Protein AF-A0A7S0D9X2-F1 (afdb_monomer_lite)

Secondary structure (DSSP, 8-state):
-HHHHHHHHHHTTTTHHHHHHHTPPTT-SSPPP--EEEEES-HHHHHHHHHHHHHHHHHHHHHHHHHHHSTTTTS----------------------SEEEEES-HHHHTTSTTTHHHHTTTEEEEEEES-----SGGGGGG-S--HHHHHHHHHHEEEEEEEEEE-SSHHHHHHHHHHHHH-BTTB------HHHHHHHSSPPHHHHHHHHHHHHHHHHHT-

pLDDT: mean 77.17, std 17.89, range [29.78, 93.19]

InterPro domains:
  IPR003358 tRNA (guanine-N-7) methyltransferase, Trmb type [PF02390] (34-181)
  IPR003358 tRNA (guanine-N-7) methyltransferase, Trmb type [PS51625] (1-223)
  IPR003358 tRNA (guanine-N-7) methyltransferase, Trmb type [PTHR23417] (1-206)
  IPR029063 S-adenosyl-L-methionine-dependent methyltransferase superfamily [G3DSA:3.40.50.150] (1-222)
  IPR029063 S-adenosyl-L-methionine-dependent methyltransferase superfamily [SSF53335] (35-176)

Sequence (223 aa):
GCAKGRFLMRAATTDAQRFEASLSTCGETRPKRHNLLGLEIYAPIVEEALRWTATNARRVQQQRRDDASDIDRDRDDDRIKGNAVSETTRRSGSFYKNLHFVACNANVTLTNEWLGPVLANKLSYVTILFPDPWSRARHASRRVVTPEFVKTLAEVCKEGTRVYCCSDVKPLAIEMQLTFLSGAEGCKYFVLDEASYAKHGEATERELEESCARAETRAKELL

Organism: Micromonas pusilla (NCBI:txid38833)

Radius of gyration: 21.2 Å; chains: 1; bounding box: 55×38×63 Å

Foldseek 3Di:
DLVQLVVLVCCLAVCVQVNQVVLDDPPDPDRDHAQAEAEAQDVVSQVVSVVVCVVCLVRSVVRVVVVVVVVPPPDDDDDDDDDDDPDPPPPVPPSDRSYHYDNDLLLPPCCDPPNVVVQAQPAQEAEAEAWDQQPDPVCNVVTSQALSNLVSCLRRYHPNRDYHYYHPDVVSLVVSVCSQQCHPPNDNSDDDPVVCCVVPNDDDPVNVVVVVVVVVVVVVVVD

Structure (mmCIF, N/CA/C/O backbone):
data_AF-A0A7S0D9X2-F1
#
_entry.id   AF-A0A7S0D9X2-F1
#
loop_
_atom_site.group_PDB
_atom_site.id
_atom_site.type_symbol
_atom_site.label_atom_id
_atom_site.label_alt_id
_atom_site.label_comp_id
_atom_site.label_asym_id
_atom_site.label_entity_id
_atom_site.label_seq_id
_atom_site.pdbx_PDB_ins_code
_atom_site.Cartn_x
_atom_site.Cartn_y
_atom_site.Cartn_z
_atom_site.occupancy
_atom_site.B_iso_or_equiv
_atom_site.auth_seq_id
_atom_site.auth_comp_id
_atom_site.auth_asym_id
_atom_site.auth_atom_id
_atom_site.pdbx_PDB_model_num
ATOM 1 N N . GLY A 1 1 ? 4.431 -9.930 -0.372 1.00 35.31 1 GLY A N 1
ATOM 2 C CA . GLY A 1 1 ? 5.340 -10.735 0.469 1.00 35.31 1 GLY A CA 1
ATOM 3 C C . GLY A 1 1 ? 4.943 -10.700 1.942 1.00 35.31 1 GLY A C 1
ATOM 4 O O . GLY A 1 1 ? 4.319 -9.737 2.379 1.00 35.31 1 GLY A O 1
ATOM 5 N N . CYS A 1 2 ? 5.341 -11.721 2.719 1.00 40.81 2 CYS A N 1
ATOM 6 C CA . CYS A 1 2 ? 4.966 -11.945 4.133 1.00 40.81 2 CYS A CA 1
ATOM 7 C C . CYS A 1 2 ? 5.137 -10.744 5.083 1.00 40.81 2 CYS A C 1
ATOM 9 O O . CYS A 1 2 ? 4.413 -10.644 6.076 1.00 40.81 2 CYS A O 1
ATOM 11 N N . ALA A 1 3 ? 6.060 -9.820 4.795 1.00 51.81 3 ALA A N 1
ATOM 12 C CA . ALA A 1 3 ? 6.245 -8.595 5.576 1.00 51.81 3 ALA A CA 1
ATOM 13 C C . ALA A 1 3 ? 4.967 -7.730 5.637 1.00 51.81 3 ALA A C 1
ATOM 15 O O . ALA A 1 3 ? 4.651 -7.180 6.692 1.00 51.81 3 ALA A O 1
ATOM 16 N N . LYS A 1 4 ? 4.175 -7.700 4.551 1.00 66.00 4 LYS A N 1
ATOM 17 C CA . LYS A 1 4 ? 2.880 -6.997 4.478 1.00 66.00 4 LYS A CA 1
ATOM 18 C C . LYS A 1 4 ? 1.849 -7.598 5.436 1.00 66.00 4 LYS A C 1
ATOM 20 O O . LYS A 1 4 ? 1.143 -6.872 6.130 1.00 66.00 4 LYS A O 1
ATOM 25 N N . GLY A 1 5 ? 1.805 -8.930 5.511 1.00 76.25 5 GLY A N 1
ATOM 26 C CA . GLY A 1 5 ? 0.910 -9.658 6.409 1.00 76.25 5 GLY A CA 1
ATOM 27 C C . GLY A 1 5 ? 1.214 -9.359 7.873 1.00 76.25 5 GLY A C 1
ATOM 28 O O . GLY A 1 5 ? 0.324 -8.958 8.617 1.00 76.25 5 GLY A O 1
ATOM 29 N N . ARG A 1 6 ? 2.490 -9.456 8.272 1.00 82.06 6 ARG A N 1
ATOM 30 C CA . ARG A 1 6 ? 2.921 -9.152 9.648 1.00 82.06 6 ARG A CA 1
ATOM 31 C C . ARG A 1 6 ? 2.644 -7.706 10.052 1.00 82.06 6 ARG A C 1
ATOM 33 O O . ARG A 1 6 ? 2.250 -7.475 11.192 1.00 82.06 6 ARG A O 1
ATOM 40 N N . PHE A 1 7 ? 2.822 -6.753 9.136 1.00 85.75 7 PHE A N 1
ATOM 41 C CA . PHE A 1 7 ? 2.464 -5.355 9.376 1.00 85.75 7 PHE A CA 1
ATOM 42 C C . PHE A 1 7 ? 0.980 -5.213 9.742 1.00 85.75 7 PHE A C 1
ATOM 44 O O . PHE A 1 7 ? 0.666 -4.688 10.807 1.00 85.75 7 PHE A O 1
ATOM 51 N N . LEU A 1 8 ? 0.073 -5.758 8.923 1.00 86.69 8 LEU A N 1
ATOM 52 C CA . LEU A 1 8 ? -1.367 -5.684 9.188 1.00 86.69 8 LEU A CA 1
ATOM 53 C C . LEU A 1 8 ? -1.779 -6.453 10.450 1.00 86.69 8 LEU A C 1
ATOM 55 O O . LEU A 1 8 ? -2.654 -6.005 11.185 1.00 86.69 8 LEU A O 1
ATOM 59 N N . MET A 1 9 ? -1.128 -7.579 10.746 1.00 86.44 9 MET A N 1
ATOM 60 C CA . MET A 1 9 ? -1.347 -8.326 11.990 1.00 86.44 9 MET A CA 1
ATOM 61 C C . MET A 1 9 ? -0.984 -7.497 13.226 1.00 86.44 9 MET A C 1
ATOM 63 O O . MET A 1 9 ? -1.750 -7.471 14.189 1.00 86.44 9 MET A O 1
ATOM 67 N N . ARG A 1 10 ? 0.155 -6.793 13.197 1.00 86.06 10 ARG A N 1
ATOM 68 C CA . ARG A 1 10 ? 0.585 -5.886 14.272 1.00 86.06 10 ARG A CA 1
ATOM 69 C C . ARG A 1 10 ? -0.329 -4.668 14.393 1.00 86.06 10 ARG A C 1
ATOM 71 O O . ARG A 1 10 ? -0.764 -4.357 15.497 1.00 86.06 10 ARG A O 1
ATOM 78 N N . ALA A 1 11 ? -0.700 -4.054 13.269 1.00 85.56 11 ALA A N 1
ATOM 79 C CA . ALA A 1 11 ? -1.667 -2.956 13.223 1.00 85.56 11 ALA A CA 1
ATOM 80 C C . ALA A 1 11 ? -3.066 -3.373 13.717 1.00 85.56 11 ALA A C 1
ATOM 82 O O . ALA A 1 11 ? -3.817 -2.545 14.211 1.00 85.56 11 ALA A O 1
ATOM 83 N N . ALA A 1 12 ? -3.426 -4.656 13.628 1.00 84.31 12 ALA A N 1
ATOM 84 C CA . ALA A 1 12 ? -4.666 -5.181 14.200 1.00 84.31 12 ALA A CA 1
ATOM 85 C C . ALA A 1 12 ? -4.559 -5.553 15.690 1.00 84.31 12 ALA A C 1
ATOM 87 O O . ALA A 1 12 ? -5.580 -5.870 16.300 1.00 84.31 12 ALA A O 1
ATOM 88 N N . THR A 1 13 ? -3.347 -5.595 16.254 1.00 82.56 13 THR A N 1
ATOM 89 C CA . THR A 1 13 ? -3.081 -6.089 17.613 1.00 82.56 13 THR A CA 1
ATOM 90 C C . THR A 1 13 ? -2.164 -5.142 18.385 1.00 82.56 13 THR A C 1
ATOM 92 O O . THR A 1 13 ? -2.628 -4.138 18.912 1.00 82.56 13 THR A O 1
ATOM 95 N N . THR A 1 14 ? -0.866 -5.448 18.447 1.00 82.94 14 THR A N 1
ATOM 96 C CA . THR A 1 14 ? 0.120 -4.805 19.323 1.00 82.94 14 THR A CA 1
ATOM 97 C C . THR A 1 14 ? 0.298 -3.316 19.073 1.00 82.94 14 THR A C 1
ATOM 99 O O . THR A 1 14 ? 0.614 -2.582 20.000 1.00 82.94 14 THR A O 1
ATOM 102 N N . ASP A 1 15 ? 0.117 -2.871 17.831 1.00 84.56 15 ASP A N 1
ATOM 103 C CA . ASP A 1 15 ? 0.362 -1.491 17.409 1.00 84.56 15 ASP A CA 1
ATOM 104 C C . ASP A 1 15 ? -0.924 -0.784 16.958 1.00 84.56 15 ASP A C 1
ATOM 106 O O . ASP A 1 15 ? -0.852 0.263 16.318 1.00 84.56 15 ASP A O 1
ATOM 110 N N . ALA A 1 16 ? -2.098 -1.335 17.290 1.00 81.94 16 ALA A N 1
ATOM 111 C CA . ALA A 1 16 ? -3.385 -0.822 16.823 1.00 81.94 16 ALA A CA 1
ATOM 112 C C . ALA A 1 16 ? -3.608 0.649 17.184 1.00 81.94 16 ALA A C 1
ATOM 114 O O . ALA A 1 16 ? -3.872 1.455 16.297 1.00 81.94 16 ALA A O 1
ATOM 115 N N . GLN A 1 17 ? -3.401 1.023 18.449 1.00 80.31 17 GLN A N 1
ATOM 116 C CA . GLN A 1 17 ? -3.559 2.410 18.895 1.00 80.31 17 GLN A CA 1
ATOM 117 C C . GLN A 1 17 ? -2.626 3.373 18.148 1.00 80.31 17 GLN A C 1
ATOM 119 O O . GLN A 1 17 ? -3.048 4.437 17.703 1.00 80.31 17 GLN A O 1
ATOM 124 N N . ARG A 1 18 ? -1.352 2.991 17.972 1.00 83.19 18 ARG A N 1
ATOM 125 C CA . ARG A 1 18 ? -0.357 3.812 17.261 1.00 83.19 18 ARG A CA 1
ATOM 126 C C . ARG A 1 18 ? -0.736 4.000 15.797 1.00 83.19 18 ARG A C 1
ATOM 128 O O . ARG A 1 18 ? -0.569 5.090 15.260 1.00 83.19 18 ARG A O 1
ATOM 135 N N . PHE A 1 19 ? -1.237 2.940 15.169 1.00 83.88 19 PHE A N 1
ATOM 136 C CA . PHE A 1 19 ? -1.686 2.972 13.786 1.00 83.88 19 PHE A CA 1
ATOM 137 C C . PHE A 1 19 ? -2.951 3.824 13.623 1.00 83.88 19 PHE A C 1
ATOM 139 O O . PHE A 1 19 ? -2.992 4.700 12.772 1.00 83.88 19 PHE A O 1
ATOM 146 N N . GLU A 1 20 ? -3.969 3.646 14.463 1.00 83.31 20 GLU A N 1
ATOM 147 C CA . GLU A 1 20 ? -5.192 4.459 14.394 1.00 83.31 20 GLU A CA 1
ATOM 148 C C . GLU A 1 20 ? -4.905 5.947 14.674 1.00 83.31 20 GLU A C 1
ATOM 150 O O . GLU A 1 20 ? -5.444 6.822 13.993 1.00 83.31 20 GLU A O 1
ATOM 155 N N . ALA A 1 21 ? -3.988 6.247 15.600 1.00 81.81 21 ALA A N 1
ATOM 156 C CA . ALA A 1 21 ? -3.539 7.610 15.868 1.00 81.81 21 ALA A CA 1
ATOM 157 C C . ALA A 1 21 ? -2.810 8.243 14.669 1.00 81.81 21 ALA A C 1
ATOM 159 O O . ALA A 1 21 ? -3.039 9.414 14.376 1.00 81.81 21 ALA A O 1
ATOM 160 N N . SER A 1 22 ? -1.973 7.493 13.940 1.00 79.19 22 SER A N 1
ATOM 161 C CA . SER A 1 22 ? -1.272 8.032 12.763 1.00 79.19 22 SER A CA 1
ATOM 162 C C . SER A 1 22 ? -2.196 8.295 11.571 1.00 79.19 22 SER A C 1
ATOM 164 O O . SER A 1 22 ? -1.879 9.129 10.724 1.00 79.19 22 SER A O 1
ATOM 166 N N . LEU A 1 23 ? -3.342 7.612 11.514 1.00 77.81 23 LEU A N 1
ATOM 167 C CA . LEU A 1 23 ? -4.383 7.815 10.506 1.00 77.81 23 LEU A CA 1
ATOM 168 C C . LEU A 1 23 ? -5.410 8.889 10.897 1.00 77.81 23 LEU A C 1
ATOM 170 O O . LEU A 1 23 ? -6.311 9.195 10.114 1.00 77.81 23 LEU A O 1
ATOM 174 N N . SER A 1 24 ? -5.321 9.455 12.095 1.00 70.81 24 SER A N 1
ATOM 175 C CA . SER A 1 24 ? -6.251 10.495 12.534 1.00 70.81 24 SER A CA 1
ATOM 176 C C . SER A 1 24 ? -5.836 11.847 11.952 1.00 70.81 24 SER A C 1
ATOM 178 O O . SER A 1 24 ? -4.657 12.205 11.956 1.00 70.81 24 SER A O 1
ATOM 180 N N . THR A 1 25 ? -6.788 12.610 11.415 1.00 63.47 25 THR A N 1
ATOM 181 C CA . THR A 1 25 ? -6.516 13.968 10.919 1.00 63.47 25 THR A CA 1
ATOM 182 C C . THR A 1 25 ? -6.497 14.976 12.065 1.00 63.47 25 THR A C 1
ATOM 184 O O . THR A 1 25 ? -7.252 14.836 13.029 1.00 63.47 25 THR A O 1
ATOM 187 N N . CYS A 1 26 ? -5.684 16.031 11.946 1.00 49.56 26 CYS A N 1
ATOM 188 C CA . CYS A 1 26 ? -5.702 17.155 12.885 1.00 49.56 26 CYS A CA 1
ATOM 189 C C . CYS A 1 26 ? -7.129 17.709 13.024 1.00 49.56 26 CYS A C 1
ATOM 191 O O . CYS A 1 26 ? -7.719 18.144 12.038 1.00 49.56 26 CYS A O 1
ATOM 193 N N . GLY A 1 27 ? -7.674 17.677 14.243 1.00 52.22 27 GLY A N 1
ATOM 194 C CA . GLY A 1 27 ? -9.027 18.150 14.560 1.00 52.22 27 GLY A CA 1
ATOM 195 C C . GLY A 1 27 ? -10.023 17.054 14.953 1.00 52.22 27 GLY A C 1
ATOM 196 O O . GLY A 1 27 ? -11.089 17.375 15.472 1.00 52.22 27 GLY A O 1
ATOM 197 N N . GLU A 1 28 ? -9.695 15.769 14.775 1.00 63.59 28 GLU A N 1
ATOM 198 C CA . GLU A 1 28 ? -10.513 14.678 15.319 1.00 63.59 28 GLU A CA 1
ATOM 199 C C . GLU A 1 28 ? -10.208 14.472 16.810 1.00 63.59 28 GLU A C 1
ATOM 201 O O . GLU A 1 28 ? -9.067 14.243 17.202 1.00 63.59 28 GLU A O 1
ATOM 206 N N . THR A 1 29 ? -11.240 14.546 17.657 1.00 54.62 29 THR A N 1
ATOM 207 C CA . THR A 1 29 ? -11.108 14.407 19.120 1.00 54.62 29 THR A CA 1
ATOM 208 C C . THR A 1 29 ? -10.831 12.971 19.566 1.00 54.62 29 THR A C 1
ATOM 210 O O . THR A 1 29 ? -10.399 12.754 20.697 1.00 54.62 29 THR A O 1
ATOM 213 N N . ARG A 1 30 ? -11.080 11.979 18.697 1.00 59.97 30 ARG A N 1
ATOM 214 C CA . ARG A 1 30 ? -10.819 10.556 18.948 1.00 59.97 30 ARG A CA 1
ATOM 215 C C . ARG A 1 30 ? -10.354 9.845 17.675 1.00 59.97 30 ARG A C 1
ATOM 217 O O . ARG A 1 30 ? -10.929 10.099 16.615 1.00 59.97 30 ARG A O 1
ATOM 224 N N . PRO A 1 31 ? -9.389 8.914 17.779 1.00 67.56 31 PRO A N 1
ATOM 225 C CA . PRO A 1 31 ? -8.923 8.154 16.633 1.00 67.56 31 PRO A CA 1
ATOM 226 C C . PRO A 1 31 ? -10.028 7.255 16.074 1.00 67.56 31 PRO A C 1
ATOM 228 O O . PRO A 1 31 ? -10.710 6.529 16.806 1.00 67.56 31 PRO A O 1
ATOM 231 N N . LYS A 1 32 ? -10.223 7.314 14.753 1.00 72.38 32 LYS A N 1
ATOM 232 C CA . LYS A 1 32 ? -11.190 6.465 14.052 1.00 72.38 32 LYS A CA 1
ATOM 233 C C . LYS A 1 32 ? -10.673 5.034 13.952 1.00 72.38 32 LYS A C 1
ATOM 235 O O . LYS A 1 32 ? -9.534 4.782 13.559 1.00 72.38 32 LYS A O 1
ATOM 240 N N . ARG A 1 33 ? -11.559 4.080 14.237 1.00 79.00 33 ARG A N 1
ATOM 241 C CA . ARG A 1 33 ? -11.274 2.653 14.063 1.00 79.00 33 ARG A CA 1
ATOM 242 C C . ARG A 1 33 ? -11.361 2.269 12.594 1.00 79.00 33 ARG A C 1
ATOM 244 O O . ARG A 1 33 ? -12.317 2.633 11.911 1.00 79.00 33 ARG A O 1
ATOM 251 N N . H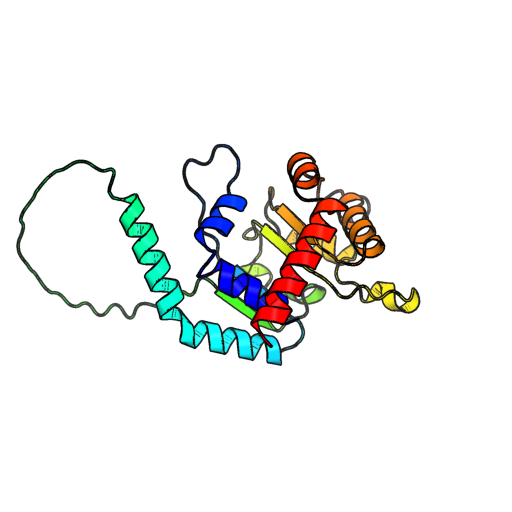IS A 1 34 ? -10.400 1.473 12.143 1.00 83.69 34 HIS A N 1
ATOM 252 C CA . HIS A 1 34 ? -10.322 1.020 10.757 1.00 83.69 34 HIS A CA 1
ATOM 253 C C . HIS A 1 34 ? -10.490 -0.501 10.653 1.00 83.69 34 HIS A C 1
ATOM 255 O O . HIS A 1 34 ? -10.069 -1.266 11.529 1.00 83.69 34 HIS A O 1
ATOM 261 N N . ASN A 1 35 ? -11.114 -0.938 9.558 1.00 88.94 35 ASN A N 1
ATOM 262 C CA . ASN A 1 35 ? -11.044 -2.324 9.106 1.00 88.94 35 ASN A CA 1
ATOM 263 C C . ASN A 1 35 ? -9.847 -2.459 8.164 1.00 88.94 35 ASN A C 1
ATOM 265 O O . ASN A 1 35 ? -9.614 -1.599 7.318 1.00 88.94 35 ASN A O 1
ATOM 269 N N . LEU A 1 36 ? -9.092 -3.537 8.326 1.00 89.94 36 LEU A N 1
ATOM 270 C CA . LEU A 1 36 ? -7.856 -3.799 7.609 1.00 89.94 36 LEU A CA 1
ATOM 271 C C . LEU A 1 36 ? -8.083 -4.913 6.591 1.00 89.94 36 LEU A C 1
ATOM 273 O O . LEU A 1 36 ? -8.621 -5.973 6.921 1.00 89.94 36 LEU A O 1
ATOM 277 N N . LEU A 1 37 ? -7.631 -4.678 5.365 1.00 91.38 37 LEU A N 1
ATOM 278 C CA . LEU A 1 37 ? -7.695 -5.637 4.273 1.00 91.38 37 LEU A CA 1
ATOM 279 C C . LEU A 1 37 ? -6.313 -5.765 3.635 1.00 91.38 37 LEU A C 1
ATOM 281 O O . LEU A 1 37 ? -5.760 -4.786 3.139 1.00 91.38 37 LEU A O 1
ATOM 285 N N . GLY A 1 38 ? -5.757 -6.973 3.650 1.00 91.19 38 GLY A N 1
ATOM 286 C CA . GLY A 1 38 ? -4.544 -7.311 2.918 1.00 91.19 38 GLY A CA 1
ATOM 287 C C . GLY A 1 38 ? -4.873 -7.989 1.593 1.00 91.19 38 GLY A C 1
ATOM 288 O O . GLY A 1 38 ? -5.552 -9.014 1.583 1.00 91.19 38 GLY A O 1
ATOM 289 N N . LEU A 1 39 ? -4.362 -7.448 0.489 1.00 91.00 39 LEU A N 1
ATOM 290 C CA . LEU A 1 39 ? -4.439 -8.071 -0.833 1.00 91.00 39 LEU A CA 1
ATOM 291 C C . LEU A 1 39 ? -3.066 -8.628 -1.212 1.00 91.00 39 LEU A C 1
ATOM 293 O O . LEU A 1 39 ? -2.058 -7.928 -1.102 1.00 91.00 39 LEU A O 1
ATOM 297 N N . GLU A 1 40 ? -3.021 -9.881 -1.650 1.00 88.75 40 GLU A N 1
ATOM 298 C CA . GLU A 1 40 ? -1.783 -10.541 -2.064 1.00 88.75 40 GLU A CA 1
ATOM 299 C C . GLU A 1 40 ? -2.065 -11.509 -3.214 1.00 88.75 40 GLU A C 1
ATOM 301 O O . GLU A 1 40 ? -3.077 -12.201 -3.206 1.00 88.75 40 GLU A O 1
ATOM 306 N N . ILE A 1 41 ? -1.175 -11.573 -4.206 1.00 87.19 41 ILE A N 1
ATOM 307 C CA . ILE A 1 41 ? -1.398 -12.428 -5.383 1.00 87.19 41 ILE A CA 1
ATOM 308 C C . ILE A 1 41 ? -1.054 -13.895 -5.097 1.00 87.19 41 ILE A C 1
ATOM 310 O O . ILE A 1 41 ? -1.609 -14.805 -5.707 1.00 87.19 41 ILE A O 1
ATOM 314 N N . TYR A 1 42 ? -0.149 -14.135 -4.147 1.00 88.62 42 TYR A N 1
ATOM 315 C CA . TYR A 1 42 ? 0.317 -15.471 -3.803 1.00 88.62 42 TYR A CA 1
ATOM 316 C C . TYR A 1 42 ? -0.536 -16.103 -2.691 1.00 88.62 42 TYR A C 1
ATOM 318 O O . TYR A 1 42 ? -0.379 -15.795 -1.506 1.00 88.62 42 TYR A O 1
ATOM 326 N N . ALA A 1 43 ? -1.431 -17.014 -3.086 1.00 88.75 43 ALA A N 1
ATOM 327 C CA . ALA A 1 43 ? -2.433 -17.632 -2.213 1.00 88.75 43 ALA A CA 1
ATOM 328 C C . ALA A 1 43 ? -1.878 -18.296 -0.933 1.00 88.75 43 ALA A C 1
ATOM 330 O O . ALA A 1 43 ? -2.451 -18.048 0.129 1.00 88.75 43 ALA A O 1
ATOM 331 N N . PRO A 1 44 ? -0.747 -19.035 -0.944 1.00 90.50 44 PRO A N 1
ATOM 332 C CA . PRO A 1 44 ? -0.246 -19.676 0.277 1.00 90.50 44 PRO A CA 1
ATOM 333 C C . PRO A 1 44 ? 0.068 -18.697 1.421 1.00 90.50 44 PRO A C 1
ATOM 335 O O . PRO A 1 44 ? -0.172 -19.010 2.588 1.00 90.50 44 PRO A O 1
ATOM 338 N N . ILE A 1 45 ? 0.545 -17.484 1.106 1.00 87.12 45 ILE A N 1
ATOM 339 C CA . ILE A 1 45 ? 0.789 -16.437 2.118 1.00 87.12 45 ILE A CA 1
ATOM 340 C C . ILE A 1 45 ? -0.533 -15.946 2.718 1.00 87.12 45 ILE A C 1
ATOM 342 O O . ILE A 1 45 ? -0.616 -15.686 3.920 1.00 87.12 45 ILE A O 1
ATOM 346 N N . VAL A 1 46 ? -1.577 -15.830 1.897 1.00 88.44 46 VAL A N 1
ATOM 347 C CA . VAL A 1 46 ? -2.915 -15.437 2.355 1.00 88.44 46 VAL A CA 1
ATOM 348 C C . VAL A 1 46 ? -3.509 -16.502 3.264 1.00 88.44 46 VAL A C 1
ATOM 350 O O . VAL A 1 46 ? -4.040 -16.170 4.319 1.00 88.44 46 VAL A O 1
ATOM 353 N N . GLU A 1 47 ? -3.388 -17.776 2.907 1.00 88.62 47 GLU A N 1
ATOM 354 C CA . GLU A 1 47 ? -3.881 -18.888 3.723 1.00 88.62 47 GLU A CA 1
ATOM 355 C C . GLU A 1 47 ? -3.189 -18.960 5.088 1.00 88.62 47 GLU A C 1
ATOM 357 O O . GLU A 1 47 ? -3.835 -19.196 6.111 1.00 88.62 47 GLU A O 1
ATOM 362 N N . GLU A 1 48 ? -1.874 -18.739 5.136 1.00 87.81 48 GLU A N 1
ATOM 363 C CA . GLU A 1 48 ? -1.137 -18.614 6.396 1.00 87.81 48 GLU A CA 1
ATOM 364 C C . GLU A 1 48 ? -1.652 -17.434 7.232 1.00 87.81 48 GLU A C 1
ATOM 366 O O . GLU A 1 48 ? -1.928 -17.588 8.426 1.00 87.81 48 GLU A O 1
ATOM 371 N N . ALA A 1 49 ? -1.863 -16.275 6.604 1.00 86.56 49 ALA A N 1
ATOM 372 C CA . ALA A 1 49 ? -2.378 -15.096 7.286 1.00 86.56 49 ALA A CA 1
ATOM 373 C C . ALA A 1 49 ? -3.802 -15.309 7.827 1.00 86.56 49 ALA A C 1
ATOM 375 O O . ALA A 1 49 ? -4.084 -1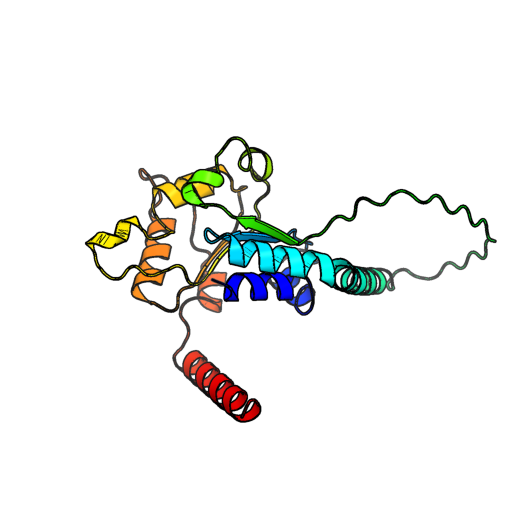4.965 8.974 1.00 86.56 49 ALA A O 1
ATOM 376 N N . LEU A 1 50 ? -4.682 -15.945 7.051 1.00 86.62 50 LEU A N 1
ATOM 377 C CA . LEU A 1 50 ? -6.042 -16.289 7.469 1.00 86.62 50 LEU A CA 1
ATOM 378 C C . LEU A 1 50 ? -6.051 -17.285 8.635 1.00 86.62 50 LEU A C 1
ATOM 380 O O . LEU A 1 50 ? -6.831 -17.106 9.577 1.00 86.62 50 LEU A O 1
ATOM 384 N N . ARG A 1 51 ? -5.168 -18.296 8.613 1.00 87.12 51 ARG A N 1
ATOM 385 C CA . ARG A 1 51 ? -4.975 -19.225 9.740 1.00 87.12 51 ARG A CA 1
ATOM 386 C C . ARG A 1 51 ? -4.552 -18.478 10.999 1.00 87.12 51 ARG A C 1
ATOM 388 O O . ARG A 1 51 ? -5.154 -18.679 12.052 1.00 87.12 51 ARG A O 1
ATOM 395 N N . TRP A 1 52 ? -3.587 -17.566 10.888 1.00 86.31 52 TRP A N 1
ATOM 396 C CA . TRP A 1 52 ? -3.176 -16.724 12.010 1.00 86.31 52 TRP A CA 1
ATOM 397 C C . TRP A 1 52 ? -4.340 -15.883 12.548 1.00 86.31 52 TRP A C 1
ATOM 399 O O . TRP A 1 52 ? -4.600 -15.884 13.751 1.00 86.31 52 TRP A O 1
ATOM 409 N N . THR A 1 53 ? -5.105 -15.218 11.674 1.00 83.50 53 THR A N 1
ATOM 410 C CA . THR A 1 53 ? -6.255 -14.399 12.087 1.00 83.50 53 THR A CA 1
ATOM 411 C C . THR A 1 53 ? -7.333 -15.237 12.777 1.00 83.50 53 THR A C 1
ATOM 413 O O . THR A 1 53 ? -7.982 -14.758 13.707 1.00 83.50 53 THR A O 1
ATOM 416 N N . ALA A 1 54 ? -7.544 -16.488 12.355 1.00 82.00 54 ALA A N 1
ATOM 417 C CA . ALA A 1 54 ? -8.472 -17.401 13.016 1.00 82.00 54 ALA A CA 1
ATOM 418 C C . ALA A 1 54 ? -8.011 -17.763 14.438 1.00 82.00 54 ALA A C 1
ATOM 420 O O . ALA A 1 54 ? -8.801 -17.644 15.375 1.00 82.00 54 ALA A O 1
ATOM 421 N N . THR A 1 55 ? -6.737 -18.118 14.611 1.00 82.25 55 THR A N 1
ATOM 422 C CA . THR A 1 55 ? -6.155 -18.476 15.916 1.00 82.25 55 THR A CA 1
ATOM 423 C C . THR A 1 55 ? -6.100 -17.284 16.874 1.00 82.25 55 THR A C 1
ATOM 425 O O . THR A 1 55 ? -6.377 -17.414 18.067 1.00 82.25 55 THR A O 1
ATOM 428 N N . ASN A 1 56 ? -5.798 -16.093 16.357 1.00 78.06 56 ASN A N 1
ATOM 429 C CA . ASN A 1 56 ? -5.550 -14.900 17.165 1.00 78.06 56 ASN A CA 1
ATOM 430 C C . ASN A 1 56 ? -6.789 -14.010 17.346 1.00 78.06 56 ASN A C 1
ATOM 432 O O . ASN A 1 56 ? -6.693 -12.970 18.000 1.00 78.06 56 ASN A O 1
ATOM 436 N N . ALA A 1 57 ? -7.959 -14.424 16.846 1.00 69.06 57 ALA A N 1
ATOM 437 C CA . ALA A 1 57 ? -9.201 -13.647 16.901 1.00 69.06 57 ALA A CA 1
ATOM 438 C C . ALA A 1 57 ? -9.558 -13.170 18.322 1.00 69.06 57 ALA A C 1
ATOM 440 O O . ALA A 1 57 ? -9.990 -12.034 18.502 1.00 69.06 57 ALA A O 1
ATOM 441 N N . ARG A 1 58 ? -9.312 -13.999 19.349 1.00 66.00 58 ARG A N 1
ATOM 442 C CA . ARG A 1 58 ? -9.541 -13.621 20.757 1.00 66.00 58 ARG A CA 1
ATOM 443 C C . ARG A 1 58 ? -8.574 -12.542 21.252 1.00 66.00 58 ARG A C 1
ATOM 445 O O . ARG A 1 58 ? -8.999 -11.660 21.984 1.00 66.00 58 ARG A O 1
ATOM 452 N N . ARG A 1 59 ? -7.300 -12.575 20.836 1.00 65.62 59 ARG A N 1
ATOM 453 C CA . ARG A 1 59 ? -6.282 -11.571 21.222 1.00 65.62 59 ARG A CA 1
ATOM 454 C C . ARG A 1 59 ? -6.578 -10.218 20.578 1.00 65.62 59 ARG A C 1
ATOM 456 O O . ARG A 1 59 ? -6.558 -9.205 21.261 1.00 65.62 59 ARG A O 1
ATOM 463 N N . VAL A 1 60 ? -6.949 -10.236 19.294 1.00 61.69 60 VAL A N 1
ATOM 464 C CA . VAL A 1 60 ? -7.433 -9.056 18.555 1.00 61.69 60 VAL A CA 1
ATOM 465 C C . VAL A 1 60 ? -8.643 -8.421 19.259 1.00 61.69 60 VAL A C 1
ATOM 467 O O . VAL A 1 60 ? -8.772 -7.202 19.295 1.00 61.69 60 VAL A O 1
ATOM 470 N N . GLN A 1 61 ? -9.529 -9.230 19.848 1.00 61.78 61 GLN A N 1
ATOM 471 C CA . GLN A 1 61 ? -10.720 -8.743 20.551 1.00 61.78 61 GLN A CA 1
ATOM 472 C C . GLN A 1 61 ? -10.467 -8.278 21.988 1.00 61.78 61 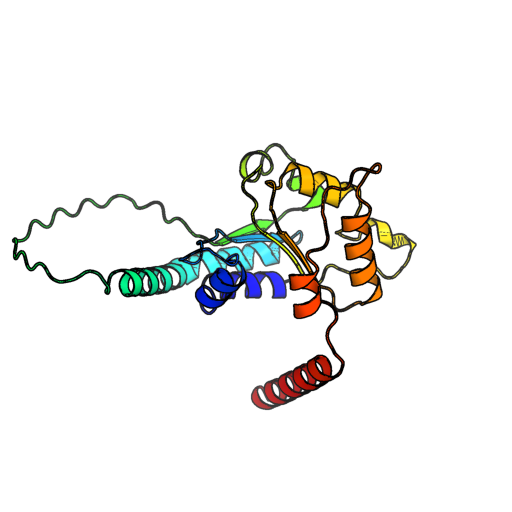GLN A C 1
ATOM 474 O O . GLN A 1 61 ? -11.048 -7.273 22.386 1.00 61.78 61 GLN A O 1
ATOM 479 N N . GLN A 1 62 ? -9.645 -8.991 22.764 1.00 62.66 62 GLN A N 1
ATOM 480 C CA . GLN A 1 62 ? -9.361 -8.636 24.159 1.00 62.66 62 GLN A CA 1
ATOM 481 C C . GLN A 1 62 ? -8.724 -7.247 24.236 1.00 62.66 62 GLN A C 1
ATOM 483 O O . GLN A 1 62 ? -9.242 -6.374 24.921 1.00 62.66 62 GLN A O 1
ATOM 488 N N . GLN A 1 63 ? -7.710 -7.006 23.405 1.00 61.28 63 GLN A N 1
ATOM 489 C CA . GLN A 1 63 ? -7.034 -5.713 23.331 1.00 61.28 63 GLN A CA 1
ATOM 490 C C . GLN A 1 63 ? -8.005 -4.586 22.934 1.00 61.28 63 GLN A C 1
ATOM 492 O O . GLN A 1 63 ? -7.994 -3.507 23.511 1.00 61.28 63 GLN A O 1
ATOM 497 N N . ARG A 1 64 ? -8.958 -4.880 22.036 1.00 59.28 64 ARG A N 1
ATOM 498 C CA . ARG A 1 64 ? -10.021 -3.940 21.643 1.00 59.28 64 ARG A CA 1
ATOM 499 C C . ARG A 1 64 ? -11.037 -3.623 22.743 1.00 59.28 64 ARG A C 1
ATOM 501 O O . ARG A 1 64 ? -11.672 -2.569 22.645 1.00 59.28 64 ARG A O 1
ATOM 508 N N . ARG A 1 65 ? -11.265 -4.539 23.694 1.00 57.12 65 ARG A N 1
ATOM 509 C CA . ARG A 1 65 ? -12.165 -4.339 24.844 1.00 57.12 65 ARG A CA 1
ATOM 510 C C . ARG A 1 65 ? -11.484 -3.520 25.930 1.00 57.12 65 ARG A C 1
ATOM 512 O O . ARG A 1 65 ? -12.111 -2.595 26.434 1.00 57.12 65 ARG A O 1
ATOM 519 N N . ASP A 1 66 ? -10.225 -3.826 26.217 1.00 56.44 66 ASP A N 1
ATOM 520 C CA . ASP A 1 66 ? -9.429 -3.102 27.209 1.00 56.44 66 ASP A CA 1
ATOM 521 C C . ASP A 1 66 ? -9.318 -1.616 26.801 1.00 56.44 66 ASP A C 1
ATOM 523 O O . ASP A 1 66 ? -9.701 -0.739 27.576 1.00 56.44 66 ASP A O 1
ATOM 527 N N . ASP A 1 67 ? -9.036 -1.342 25.519 1.00 51.38 67 ASP A N 1
ATOM 528 C CA . ASP A 1 67 ? -9.013 0.015 24.944 1.00 51.38 67 ASP A CA 1
ATOM 529 C C . ASP A 1 67 ? -10.373 0.742 24.978 1.00 51.38 67 ASP A C 1
ATOM 531 O O . ASP A 1 67 ? -10.430 1.967 25.030 1.00 51.38 67 ASP A O 1
ATOM 535 N N . ALA A 1 68 ? -11.495 0.015 24.896 1.00 54.59 68 ALA A N 1
ATOM 536 C CA . ALA A 1 68 ? -12.829 0.618 24.988 1.00 54.59 68 ALA A CA 1
ATOM 537 C C . ALA A 1 68 ? -13.209 0.954 26.439 1.00 54.59 68 ALA A C 1
ATOM 539 O O . ALA A 1 68 ? -13.948 1.908 26.668 1.00 54.59 68 ALA A O 1
ATOM 540 N N . SER A 1 69 ? -12.696 0.185 27.404 1.00 50.75 69 SER A N 1
ATOM 541 C CA . SER A 1 69 ? -12.958 0.368 28.835 1.00 50.75 69 SER A CA 1
ATOM 542 C C . SER A 1 69 ? -12.166 1.514 29.473 1.00 50.75 69 SER A C 1
ATOM 544 O O . SER A 1 69 ? -12.594 2.044 30.494 1.00 50.75 69 SER A O 1
ATOM 546 N N . ASP A 1 70 ? -11.051 1.931 28.864 1.00 48.09 70 ASP A N 1
ATOM 547 C CA . ASP A 1 70 ? -10.287 3.111 29.293 1.00 48.09 70 ASP A CA 1
ATOM 548 C C . ASP A 1 70 ? -10.902 4.434 28.789 1.00 48.09 70 ASP A C 1
ATOM 550 O O . ASP A 1 70 ? -10.648 5.486 29.365 1.00 48.09 70 ASP A O 1
ATOM 554 N N . ILE A 1 71 ? -11.763 4.396 27.763 1.00 49.12 71 ILE A N 1
ATOM 555 C CA . ILE A 1 71 ? -12.420 5.587 27.183 1.00 49.12 71 ILE A CA 1
ATOM 556 C C . ILE A 1 71 ? -13.656 6.034 27.991 1.00 49.12 71 ILE A C 1
ATOM 558 O O . ILE A 1 71 ? -14.097 7.177 27.856 1.00 49.12 71 ILE A O 1
ATOM 562 N N . ASP A 1 72 ? -14.220 5.152 28.820 1.00 45.44 72 ASP A N 1
ATOM 563 C CA . ASP A 1 72 ? -15.465 5.393 29.571 1.00 45.44 72 ASP A CA 1
ATOM 564 C C . ASP A 1 72 ? -15.223 5.728 31.058 1.00 45.44 72 ASP A C 1
ATOM 566 O O . ASP A 1 72 ? -16.171 5.803 31.834 1.00 45.44 72 ASP A O 1
ATOM 570 N N . ARG A 1 73 ? -13.961 5.943 31.474 1.00 46.19 73 ARG A N 1
ATOM 571 C CA . ARG A 1 73 ? -13.616 6.335 32.858 1.00 46.19 73 ARG A CA 1
ATOM 572 C C . ARG A 1 73 ? -13.703 7.841 33.143 1.00 46.19 73 ARG A C 1
ATOM 574 O O . ARG A 1 73 ? -13.612 8.213 34.305 1.00 46.19 73 ARG A O 1
ATOM 581 N N . ASP A 1 74 ? -13.961 8.669 32.129 1.00 43.38 74 ASP A N 1
ATOM 582 C CA . ASP A 1 74 ? -14.157 10.125 32.271 1.00 43.38 74 ASP A CA 1
ATOM 583 C C . ASP A 1 74 ? -15.646 10.533 32.230 1.00 43.38 74 ASP A C 1
ATOM 585 O O . ASP A 1 74 ? -16.009 11.601 31.733 1.00 43.38 74 ASP A O 1
ATOM 589 N N . ARG A 1 75 ? -16.548 9.671 32.717 1.00 44.31 75 ARG A N 1
ATOM 590 C CA . ARG A 1 75 ? -17.913 10.076 33.079 1.00 44.31 75 ARG A CA 1
ATOM 591 C C . ARG A 1 75 ? -18.112 9.871 34.567 1.00 44.31 75 ARG A C 1
ATOM 593 O O . ARG A 1 75 ? -18.059 8.743 35.051 1.00 44.31 75 ARG A O 1
ATOM 600 N N . ASP A 1 76 ? -18.329 10.989 35.244 1.00 41.44 76 ASP A N 1
ATOM 601 C CA . ASP A 1 76 ? -18.625 11.069 36.661 1.00 41.44 76 ASP A CA 1
ATOM 602 C C . ASP A 1 76 ? -19.761 10.132 37.095 1.00 41.44 76 ASP A C 1
ATOM 604 O O . ASP A 1 76 ? -20.771 9.953 36.411 1.00 41.44 76 ASP A O 1
ATOM 608 N N . ASP A 1 77 ? -19.496 9.546 38.260 1.00 50.38 77 ASP A N 1
ATOM 609 C CA . ASP A 1 77 ? -20.380 9.074 39.321 1.00 50.38 77 ASP A CA 1
ATOM 610 C C . ASP A 1 77 ? -21.890 9.288 39.099 1.00 50.38 77 ASP A C 1
ATOM 612 O O . ASP A 1 77 ? -22.399 10.399 39.210 1.00 50.38 77 ASP A O 1
ATOM 616 N N . ASP A 1 78 ? -22.627 8.192 38.896 1.00 36.38 78 ASP A N 1
ATOM 617 C CA . ASP A 1 78 ? -23.895 8.047 39.608 1.00 36.38 78 ASP A CA 1
ATOM 618 C C . ASP A 1 78 ? -24.229 6.573 39.865 1.00 36.38 78 ASP A C 1
ATOM 620 O O . ASP A 1 78 ? -24.570 5.755 39.003 1.00 36.38 78 ASP A O 1
ATOM 624 N N . ARG A 1 79 ? -24.060 6.226 41.132 1.00 43.66 79 ARG A N 1
ATOM 625 C CA . ARG A 1 79 ? -24.207 4.905 41.721 1.00 43.66 79 ARG A CA 1
ATOM 626 C C . ARG A 1 79 ? -25.685 4.514 41.807 1.00 43.66 79 ARG A C 1
ATOM 628 O O . ARG A 1 79 ? -26.343 4.828 42.794 1.00 43.66 79 ARG A O 1
ATOM 635 N N . ILE A 1 80 ? -26.184 3.698 40.874 1.00 34.72 80 ILE A N 1
ATOM 636 C CA . ILE A 1 80 ? -27.431 2.938 41.084 1.00 34.72 80 ILE A CA 1
ATOM 637 C C . ILE A 1 80 ? -27.133 1.440 41.188 1.00 34.72 80 ILE A C 1
ATOM 639 O O . ILE A 1 80 ? -26.867 0.744 40.211 1.00 34.72 80 ILE A O 1
ATOM 643 N N . LYS A 1 81 ? -27.200 0.938 42.428 1.00 36.59 81 LYS A N 1
ATOM 644 C CA . LYS A 1 81 ? -27.293 -0.492 42.745 1.00 36.59 81 LYS A CA 1
ATOM 645 C C . LYS A 1 81 ? -28.660 -1.007 42.283 1.00 36.59 81 LYS A C 1
ATOM 647 O O . LYS A 1 81 ? -29.676 -0.631 42.857 1.00 36.59 81 LYS A O 1
ATOM 652 N N . GLY A 1 82 ? -28.676 -1.899 41.297 1.00 29.78 82 GLY A N 1
ATOM 653 C CA . GLY A 1 82 ? -29.873 -2.600 40.832 1.00 29.78 82 GLY A CA 1
ATOM 654 C C . GLY A 1 82 ? -29.531 -4.035 40.442 1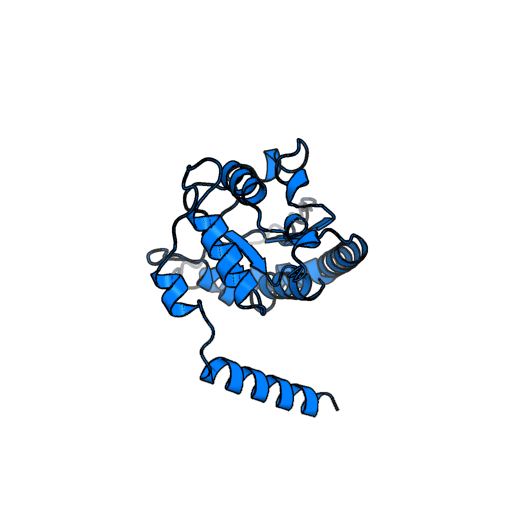.00 29.78 82 GLY A C 1
ATOM 655 O O . GLY A 1 82 ? -28.518 -4.283 39.802 1.00 29.78 82 GLY A O 1
ATOM 656 N N . ASN A 1 83 ? -30.337 -4.970 40.925 1.00 31.28 83 ASN A N 1
ATOM 657 C CA . ASN A 1 83 ? -30.024 -6.382 41.106 1.00 31.28 83 ASN A CA 1
ATOM 658 C C . ASN A 1 83 ? -30.142 -7.222 39.816 1.00 31.28 83 ASN A C 1
ATOM 660 O O . ASN A 1 83 ? -30.759 -6.817 38.836 1.00 31.28 83 ASN A O 1
ATOM 664 N N . ALA A 1 84 ? -29.550 -8.414 39.863 1.00 38.19 84 ALA A N 1
ATOM 665 C CA . ALA A 1 84 ? -29.396 -9.384 38.787 1.00 38.19 84 ALA A CA 1
ATOM 666 C C . ALA A 1 84 ? -30.691 -9.802 38.063 1.00 38.19 84 ALA A C 1
ATOM 668 O O . ALA A 1 84 ? -31.652 -10.217 38.703 1.00 38.19 84 ALA A O 1
ATOM 669 N N . VAL A 1 85 ? -30.618 -9.885 36.728 1.00 33.38 85 VAL A N 1
ATOM 670 C CA . VAL A 1 85 ? -31.263 -10.952 35.945 1.00 33.38 85 VAL A CA 1
ATOM 671 C C . VAL A 1 85 ? -30.270 -11.426 34.883 1.00 33.38 85 VAL A C 1
ATOM 673 O O . VAL A 1 85 ? -29.993 -10.760 33.888 1.00 33.38 85 VAL A O 1
ATOM 676 N N . SER A 1 86 ? -29.685 -12.592 35.153 1.00 39.47 86 SER A N 1
ATOM 677 C CA . SER A 1 86 ? -28.898 -13.380 34.210 1.00 39.47 86 SER A CA 1
ATOM 678 C C . SER A 1 86 ? -29.849 -13.971 33.172 1.00 39.47 86 SER A C 1
ATOM 680 O O . SER A 1 86 ? -30.374 -15.068 33.358 1.00 39.47 86 SER A O 1
ATOM 682 N N . GLU A 1 87 ? -30.044 -13.273 32.060 1.00 31.98 87 GLU A N 1
ATOM 683 C CA . GLU A 1 87 ? -30.669 -13.859 30.881 1.00 31.98 87 GLU A CA 1
ATOM 684 C C . GLU A 1 87 ? -29.609 -13.994 29.795 1.00 31.98 87 GLU A C 1
ATOM 686 O O . GLU A 1 87 ? -29.312 -13.091 29.011 1.00 31.98 87 GLU A O 1
ATOM 691 N N . THR A 1 88 ? -28.968 -15.163 29.827 1.00 34.00 88 THR A N 1
ATOM 692 C CA . THR A 1 88 ? -27.970 -15.620 28.862 1.00 34.00 88 THR A CA 1
ATOM 693 C C . THR A 1 88 ? -28.658 -15.846 27.517 1.00 34.00 88 THR A C 1
ATOM 695 O O . THR A 1 88 ? -28.841 -16.971 27.058 1.00 34.00 88 THR A O 1
ATOM 698 N N . THR A 1 89 ? -29.028 -14.759 26.842 1.00 33.38 89 THR A N 1
ATOM 699 C CA . THR A 1 89 ? -29.277 -14.799 25.408 1.00 33.38 89 THR A CA 1
ATOM 700 C C . THR A 1 89 ? -27.909 -14.971 24.768 1.00 33.38 89 THR A C 1
ATOM 702 O O . THR A 1 89 ? -27.181 -14.003 24.540 1.00 33.38 89 THR A O 1
ATOM 705 N N . ARG A 1 90 ? -27.534 -16.229 24.499 1.00 35.34 90 ARG A N 1
ATOM 706 C CA . ARG A 1 90 ? -26.481 -16.583 23.543 1.00 35.34 90 ARG A CA 1
ATOM 707 C C . ARG A 1 90 ? -26.914 -16.061 22.174 1.00 35.34 90 ARG A C 1
ATOM 709 O O . ARG A 1 90 ? -27.333 -16.822 21.308 1.00 35.34 90 ARG A O 1
ATOM 716 N N . ARG A 1 91 ? -26.835 -14.743 21.969 1.00 32.75 91 ARG A N 1
ATOM 717 C CA . ARG A 1 91 ? -26.760 -14.174 20.632 1.00 32.75 91 ARG A CA 1
ATOM 718 C C . ARG A 1 91 ? -25.528 -14.826 20.039 1.00 32.75 91 ARG A C 1
ATOM 720 O O . ARG A 1 91 ? -24.424 -14.595 20.525 1.00 32.75 91 ARG A O 1
ATOM 727 N N . SER A 1 92 ? -25.751 -15.715 19.077 1.00 35.03 92 SER A N 1
ATOM 728 C CA . SER A 1 92 ? -24.731 -16.256 18.193 1.00 35.03 92 SER A CA 1
ATOM 729 C C . SER A 1 92 ? -24.027 -15.063 17.554 1.00 35.03 92 SER A C 1
ATOM 731 O O . SER A 1 92 ? -24.463 -14.528 16.537 1.00 35.03 92 SER A O 1
ATOM 733 N N . GLY A 1 93 ? -23.024 -14.542 18.258 1.00 34.34 93 GLY A N 1
ATOM 734 C CA . GLY A 1 93 ? -22.306 -13.343 17.894 1.00 34.34 93 GLY A CA 1
ATOM 735 C C . GLY A 1 93 ? -21.491 -13.693 16.676 1.00 34.34 93 GLY A C 1
ATOM 736 O O . GLY A 1 93 ? -20.458 -14.341 16.800 1.00 34.34 93 GLY A O 1
ATOM 737 N N . SER A 1 94 ? -21.982 -13.309 15.502 1.00 36.41 94 SER A N 1
ATOM 738 C CA . SER A 1 94 ? -21.168 -13.261 14.297 1.00 36.41 94 SER A CA 1
ATOM 739 C C . SER A 1 94 ? -19.848 -12.570 14.659 1.00 36.41 94 SER A C 1
ATOM 741 O O . SER A 1 94 ? -19.823 -11.412 15.080 1.00 36.41 94 SER A O 1
ATOM 743 N N . PHE A 1 95 ? -18.765 -13.345 14.646 1.00 42.47 95 PHE A N 1
ATOM 744 C CA . PHE A 1 95 ? -17.443 -12.951 15.116 1.00 42.47 95 PHE A CA 1
ATOM 745 C C . PHE A 1 95 ? -16.818 -11.996 14.091 1.00 42.47 95 PHE A C 1
ATOM 747 O O . PHE A 1 95 ? -16.032 -12.421 13.246 1.00 42.47 95 PHE A O 1
ATOM 754 N N . TYR A 1 96 ? -17.173 -10.712 14.121 1.00 46.22 96 TYR A N 1
ATOM 755 C CA . TYR A 1 96 ? -16.620 -9.745 13.172 1.00 46.22 96 TYR A CA 1
ATOM 756 C C . TYR A 1 96 ? -15.132 -9.496 13.473 1.00 46.22 96 TYR A C 1
ATOM 758 O O . TYR A 1 96 ? -14.764 -8.883 14.477 1.00 46.22 96 TYR A O 1
ATOM 766 N N . LYS A 1 97 ? -14.266 -10.029 12.607 1.00 66.75 97 LYS A N 1
ATOM 767 C CA . LYS A 1 97 ? -12.824 -9.755 12.556 1.00 66.75 97 LYS A CA 1
ATOM 768 C C . LYS A 1 97 ? -12.635 -8.381 11.897 1.00 66.75 97 LYS A C 1
ATOM 770 O O . LYS A 1 97 ? -13.348 -8.074 10.957 1.00 66.75 97 LYS A O 1
ATOM 775 N N . ASN A 1 98 ? -11.705 -7.552 12.370 1.00 82.62 98 ASN A N 1
ATOM 776 C CA . ASN A 1 98 ? -11.356 -6.271 11.725 1.00 82.62 98 ASN A CA 1
ATOM 777 C C . ASN A 1 98 ? -10.159 -6.397 10.774 1.00 82.62 98 ASN A C 1
ATOM 779 O O . ASN A 1 98 ? -9.637 -5.387 10.316 1.00 82.62 98 ASN A O 1
ATOM 783 N N . LEU A 1 99 ? -9.676 -7.619 10.556 1.00 88.06 99 LEU A N 1
ATOM 784 C CA . LEU A 1 99 ? -8.534 -7.930 9.715 1.00 88.06 99 LEU A CA 1
ATOM 785 C C . LEU A 1 99 ? -8.926 -9.060 8.771 1.00 88.06 99 LEU A C 1
ATOM 787 O O . LEU A 1 99 ? -9.333 -10.136 9.216 1.00 88.06 99 LEU A O 1
ATOM 791 N N . HIS A 1 100 ? -8.776 -8.803 7.480 1.00 88.50 100 HIS A N 1
ATOM 792 C CA . HIS A 1 100 ? -9.090 -9.729 6.405 1.00 88.50 100 HIS A CA 1
ATOM 793 C C . HIS A 1 100 ? -7.924 -9.811 5.428 1.00 88.50 100 HIS A C 1
ATOM 795 O O . HIS A 1 100 ? -7.180 -8.848 5.250 1.00 88.50 100 HIS A O 1
ATOM 801 N N . PHE A 1 101 ? -7.794 -10.957 4.768 1.00 89.88 101 PHE A N 1
ATOM 802 C CA . PHE A 1 101 ? -6.850 -11.149 3.677 1.00 89.88 101 PHE A CA 1
ATOM 803 C C . PHE A 1 101 ? -7.564 -11.788 2.493 1.00 89.88 101 PHE A C 1
ATOM 805 O O . PHE A 1 101 ? -8.411 -12.661 2.686 1.00 89.88 101 PHE A O 1
ATOM 812 N N . VAL A 1 102 ? -7.221 -11.353 1.284 1.00 90.75 102 VAL A N 1
ATOM 813 C CA . VAL A 1 102 ? -7.777 -11.878 0.036 1.00 90.75 102 VAL A CA 1
ATOM 814 C C . VAL A 1 102 ? -6.635 -12.203 -0.918 1.00 90.75 102 VAL A C 1
ATOM 816 O O . VAL A 1 102 ? -5.745 -11.381 -1.149 1.00 90.75 102 VAL A O 1
ATOM 819 N N . ALA A 1 103 ? -6.671 -13.420 -1.461 1.00 91.44 103 ALA A N 1
ATOM 820 C CA . ALA A 1 103 ? -5.760 -13.863 -2.503 1.00 91.44 103 ALA A CA 1
ATOM 821 C C . ALA A 1 103 ? -6.279 -13.365 -3.850 1.00 91.44 103 ALA A C 1
ATOM 823 O O . ALA A 1 103 ? -7.268 -13.889 -4.361 1.00 91.44 103 ALA A O 1
ATOM 824 N N . CYS A 1 104 ? -5.663 -12.320 -4.398 1.00 89.69 104 CYS A N 1
ATOM 825 C CA . CYS A 1 104 ? -6.108 -11.728 -5.652 1.00 89.69 104 CYS A CA 1
ATOM 826 C C . CYS A 1 104 ? -5.048 -10.851 -6.326 1.00 89.69 104 CYS A C 1
ATOM 828 O O . CYS A 1 104 ? -4.170 -10.281 -5.677 1.00 89.69 104 CYS A O 1
ATOM 830 N N . ASN A 1 105 ? -5.204 -10.659 -7.637 1.00 88.94 105 ASN A N 1
ATOM 831 C CA . ASN A 1 105 ? -4.522 -9.589 -8.356 1.00 88.94 105 ASN A CA 1
ATOM 832 C C . ASN A 1 105 ? -5.306 -8.280 -8.176 1.00 88.94 105 ASN A C 1
ATOM 834 O O . ASN A 1 105 ? -6.421 -8.157 -8.691 1.00 88.94 105 ASN A O 1
ATOM 838 N N . ALA A 1 106 ? -4.724 -7.311 -7.467 1.00 87.38 106 ALA A N 1
ATOM 839 C CA . ALA A 1 106 ? -5.369 -6.032 -7.174 1.00 87.38 106 ALA A CA 1
ATOM 840 C C . ALA A 1 106 ? -5.791 -5.273 -8.446 1.00 87.38 106 ALA A C 1
ATOM 842 O O . ALA A 1 106 ? -6.889 -4.727 -8.477 1.00 87.38 106 ALA A O 1
ATOM 843 N N . ASN A 1 107 ? -4.992 -5.320 -9.516 1.00 84.81 107 ASN A N 1
ATOM 844 C CA . ASN A 1 107 ? -5.256 -4.564 -10.747 1.00 84.81 107 ASN A CA 1
ATOM 845 C C . ASN A 1 107 ? -6.553 -4.995 -11.445 1.00 84.81 107 ASN A C 1
ATOM 847 O O . ASN A 1 107 ? -7.156 -4.200 -12.150 1.00 84.81 107 ASN A O 1
ATOM 851 N N . VAL A 1 108 ? -6.974 -6.248 -11.257 1.00 85.56 108 VAL A N 1
ATOM 852 C CA . VAL A 1 108 ? -8.182 -6.805 -11.891 1.00 85.56 108 VAL A CA 1
ATOM 853 C C . VAL A 1 108 ? -9.326 -6.945 -10.888 1.00 85.56 108 VAL A C 1
ATOM 855 O O . VAL A 1 108 ? -10.494 -6.832 -11.237 1.00 85.56 108 VAL A O 1
ATOM 858 N N . THR A 1 109 ? -9.003 -7.224 -9.626 1.00 89.31 109 THR A N 1
ATOM 859 C CA . THR A 1 109 ? -10.010 -7.619 -8.632 1.00 89.31 109 THR A CA 1
ATOM 860 C C . THR A 1 109 ? -10.652 -6.414 -7.961 1.00 89.31 109 THR A C 1
ATOM 862 O O . THR A 1 109 ? -11.802 -6.512 -7.559 1.00 89.31 109 THR A O 1
ATOM 865 N N . LEU A 1 110 ? -9.961 -5.271 -7.859 1.00 87.88 110 LEU A N 1
ATOM 866 C CA . LEU A 1 110 ? -10.502 -4.094 -7.170 1.00 87.88 110 LEU A CA 1
ATOM 867 C C . LEU A 1 110 ? -11.824 -3.592 -7.767 1.00 87.88 110 LEU A C 1
ATOM 869 O O . LEU A 1 110 ? -12.650 -3.097 -7.012 1.00 87.88 110 LEU A O 1
ATOM 873 N N . THR A 1 111 ? -12.042 -3.750 -9.072 1.00 87.38 111 THR A N 1
ATOM 874 C CA . THR A 1 111 ? -13.236 -3.263 -9.788 1.00 87.38 111 THR A CA 1
ATOM 875 C C . THR A 1 111 ? -14.161 -4.373 -10.280 1.00 87.38 111 THR A C 1
ATOM 877 O O . THR A 1 111 ? -15.177 -4.085 -10.908 1.00 87.38 111 THR A O 1
ATOM 880 N N . ASN A 1 112 ? -13.856 -5.644 -10.001 1.00 89.50 112 ASN A N 1
ATOM 881 C CA . ASN A 1 112 ? -14.717 -6.737 -10.445 1.00 89.50 112 ASN A CA 1
ATOM 882 C C . ASN A 1 112 ? -16.029 -6.806 -9.642 1.00 89.50 112 ASN A C 1
ATOM 884 O O . ASN A 1 112 ? -16.164 -6.210 -8.573 1.00 89.50 112 ASN A O 1
ATOM 888 N N . GLU A 1 113 ? -16.989 -7.591 -10.132 1.00 89.00 113 GLU A N 1
ATOM 889 C CA . GLU A 1 113 ? -18.325 -7.717 -9.526 1.00 89.00 113 GLU A CA 1
ATOM 890 C C . GLU A 1 113 ? -18.312 -8.256 -8.087 1.00 89.00 113 GLU A C 1
ATOM 892 O O . GLU A 1 113 ? -19.261 -8.046 -7.334 1.00 89.00 113 GLU A O 1
ATOM 897 N N . TRP A 1 114 ? -17.239 -8.939 -7.682 1.00 89.31 114 TRP A N 1
ATOM 898 C CA . TRP A 1 114 ? -17.133 -9.536 -6.357 1.00 89.31 114 TRP A CA 1
ATOM 899 C C . TRP A 1 114 ? -16.639 -8.544 -5.299 1.00 89.31 114 TRP A C 1
ATOM 901 O O . TRP A 1 114 ? -17.272 -8.396 -4.253 1.00 89.31 114 TRP A O 1
ATOM 911 N N . LEU A 1 115 ? -15.508 -7.877 -5.543 1.00 87.50 115 LEU A N 1
ATOM 912 C CA . LEU A 1 115 ? -14.853 -7.023 -4.549 1.00 87.50 115 LEU A CA 1
ATOM 913 C C . LEU A 1 115 ? -15.148 -5.533 -4.767 1.00 87.50 115 LEU A C 1
ATOM 915 O O . LEU A 1 115 ? -15.224 -4.786 -3.789 1.00 87.50 115 LEU A O 1
ATOM 919 N N . GLY A 1 116 ? -15.386 -5.112 -6.011 1.00 88.25 116 GLY A N 1
ATOM 920 C CA . GLY A 1 116 ? -15.688 -3.723 -6.361 1.00 88.25 116 GLY A CA 1
ATOM 921 C C . GLY A 1 116 ? -16.854 -3.146 -5.562 1.00 88.25 116 GLY A C 1
ATOM 922 O O . GLY A 1 116 ? -16.644 -2.191 -4.812 1.00 88.25 116 GLY A O 1
ATOM 923 N N . PRO A 1 117 ? -18.057 -3.752 -5.592 1.00 90.19 117 PRO A N 1
ATOM 924 C CA . PRO A 1 117 ? -19.201 -3.265 -4.815 1.00 90.19 117 PRO A CA 1
ATOM 925 C C . PRO A 1 117 ? -18.962 -3.262 -3.297 1.00 90.19 117 PRO A C 1
ATOM 927 O O . PRO A 1 117 ? -19.547 -2.467 -2.556 1.00 90.19 117 PRO A O 1
ATOM 930 N N . VAL A 1 118 ? -18.094 -4.153 -2.806 1.00 88.25 118 VAL A N 1
ATOM 931 C CA . VAL A 1 118 ? -17.760 -4.233 -1.381 1.00 88.25 118 VAL A CA 1
ATOM 932 C C . VAL A 1 118 ? -16.900 -3.043 -0.962 1.00 88.25 118 VAL A C 1
ATOM 934 O O . VAL A 1 118 ? -17.171 -2.475 0.100 1.00 88.25 118 VAL A O 1
ATOM 937 N N . LEU A 1 119 ? -15.910 -2.659 -1.775 1.00 88.31 119 LEU A N 1
ATOM 938 C CA . LEU A 1 119 ? -14.927 -1.615 -1.459 1.00 88.31 119 LEU A CA 1
ATOM 939 C C . LEU A 1 119 ? -15.308 -0.211 -1.936 1.00 88.31 119 LEU A C 1
ATOM 941 O O . LEU A 1 119 ? -14.807 0.758 -1.362 1.00 88.31 119 LEU A O 1
ATOM 945 N N . ALA A 1 120 ? -16.186 -0.099 -2.934 1.00 88.88 120 ALA A N 1
ATOM 946 C CA . ALA A 1 120 ? -16.576 1.164 -3.550 1.00 88.88 120 ALA A CA 1
ATOM 947 C C . ALA A 1 120 ? -16.943 2.227 -2.503 1.00 88.88 120 ALA A C 1
ATOM 949 O O . ALA A 1 120 ? -17.841 2.025 -1.680 1.00 88.88 120 ALA A O 1
ATOM 950 N N . ASN A 1 121 ? -16.237 3.361 -2.539 1.00 87.69 121 ASN A N 1
ATOM 951 C CA . ASN A 1 121 ? -16.410 4.513 -1.646 1.00 87.69 121 ASN A CA 1
ATOM 952 C C . ASN A 1 121 ? -16.229 4.219 -0.143 1.00 87.69 121 ASN A C 1
ATOM 954 O O . ASN A 1 121 ? -16.656 5.011 0.701 1.00 87.69 121 ASN A O 1
ATOM 958 N N . LYS A 1 122 ? -15.597 3.096 0.220 1.00 88.69 122 LYS A N 1
ATOM 959 C CA . LYS A 1 122 ? -15.330 2.718 1.623 1.00 88.69 122 LYS A CA 1
ATOM 960 C C . LYS A 1 122 ? -13.853 2.734 1.987 1.00 88.69 122 LYS A C 1
ATOM 962 O O . LYS A 1 122 ? -13.521 2.671 3.171 1.00 88.69 122 LYS A O 1
ATOM 967 N N . LEU A 1 123 ? -12.963 2.822 1.003 1.00 90.31 123 LEU A N 1
ATOM 968 C CA . LEU A 1 123 ? -11.538 2.985 1.261 1.00 90.31 123 LEU A CA 1
ATOM 969 C C . LEU A 1 123 ? -11.290 4.387 1.822 1.00 90.31 123 LEU A C 1
ATOM 971 O O . LEU A 1 123 ? -11.798 5.365 1.292 1.00 90.31 123 LEU A O 1
ATOM 975 N N . SER A 1 124 ? -10.564 4.465 2.937 1.00 89.50 124 SER A N 1
ATOM 976 C CA . SER A 1 124 ? -10.095 5.733 3.529 1.00 89.50 124 SER A CA 1
ATOM 977 C C . SER A 1 124 ? -8.573 5.858 3.461 1.00 89.50 124 SER A C 1
ATOM 979 O O . SER A 1 124 ? -8.037 6.960 3.376 1.00 89.50 124 SER A O 1
ATOM 981 N N . TYR A 1 125 ? -7.879 4.717 3.453 1.00 90.38 125 TYR A N 1
ATOM 982 C CA . TYR A 1 125 ? -6.429 4.617 3.398 1.00 90.38 125 TYR A CA 1
ATOM 983 C C . TYR A 1 125 ? -6.015 3.434 2.530 1.00 90.38 125 TYR A C 1
ATOM 985 O O . TYR A 1 125 ? -6.541 2.332 2.689 1.00 90.38 125 TYR A O 1
ATOM 993 N N . VAL A 1 126 ? -5.046 3.655 1.646 1.00 92.25 126 VAL A N 1
ATOM 994 C CA . VAL A 1 126 ? -4.458 2.624 0.785 1.00 92.25 126 VAL A CA 1
ATOM 995 C C . VAL A 1 126 ? -2.950 2.637 0.982 1.00 92.25 126 VAL A C 1
ATOM 997 O O . VAL A 1 126 ? -2.327 3.692 0.903 1.00 92.25 126 VAL A O 1
ATOM 1000 N N . THR A 1 127 ? -2.348 1.475 1.235 1.00 91.94 127 THR A N 1
ATOM 1001 C CA . THR A 1 127 ? -0.894 1.352 1.390 1.00 91.94 127 THR A CA 1
ATOM 1002 C C . THR A 1 127 ? -0.310 0.402 0.347 1.00 91.94 127 THR A C 1
ATOM 1004 O O . THR A 1 127 ? -0.767 -0.729 0.182 1.00 91.94 127 THR A O 1
ATOM 1007 N N . ILE A 1 128 ? 0.722 0.856 -0.365 1.00 92.19 128 ILE A N 1
ATOM 1008 C CA . ILE A 1 128 ? 1.479 0.067 -1.342 1.00 92.19 128 ILE A CA 1
ATOM 1009 C C . ILE A 1 128 ? 2.911 -0.012 -0.836 1.00 92.19 128 ILE A C 1
ATOM 1011 O O . ILE A 1 128 ? 3.709 0.904 -1.005 1.00 92.19 128 ILE A O 1
ATOM 1015 N N . LEU A 1 129 ? 3.215 -1.106 -0.146 1.00 90.19 129 LEU A N 1
ATOM 1016 C CA . LEU A 1 129 ? 4.481 -1.267 0.562 1.00 90.19 129 LEU A CA 1
ATOM 1017 C C . LEU A 1 129 ? 5.395 -2.211 -0.213 1.00 90.19 129 LEU A C 1
ATOM 1019 O O . LEU A 1 129 ? 4.998 -3.341 -0.478 1.00 90.19 129 LEU A O 1
ATOM 1023 N N . PHE A 1 130 ? 6.600 -1.774 -0.556 1.00 89.06 130 PHE A N 1
ATOM 1024 C CA . PHE A 1 130 ? 7.656 -2.592 -1.161 1.00 89.06 130 PHE A CA 1
ATOM 1025 C C . PHE A 1 130 ? 7.145 -3.477 -2.322 1.00 89.06 130 PHE A C 1
ATOM 1027 O O . PHE A 1 130 ? 7.174 -4.710 -2.220 1.00 89.06 130 PHE A O 1
ATOM 1034 N N . PRO A 1 131 ? 6.543 -2.893 -3.381 1.00 89.06 131 PRO A N 1
ATOM 1035 C CA . PRO A 1 131 ? 6.186 -3.654 -4.574 1.00 89.06 131 PRO A CA 1
ATOM 1036 C C . PRO A 1 131 ? 7.449 -4.085 -5.328 1.00 89.06 131 PRO A C 1
ATOM 1038 O O . PRO A 1 131 ? 8.476 -3.411 -5.263 1.00 89.06 131 PRO A O 1
ATOM 1041 N N . ASP A 1 132 ? 7.367 -5.186 -6.076 1.00 88.06 132 ASP A N 1
ATOM 1042 C CA . ASP A 1 132 ? 8.511 -5.668 -6.850 1.00 88.06 132 ASP A CA 1
ATOM 1043 C C . ASP A 1 132 ? 8.970 -4.598 -7.866 1.00 88.06 132 ASP A C 1
ATOM 1045 O O . ASP A 1 132 ? 8.155 -4.114 -8.660 1.00 88.06 132 ASP A O 1
ATOM 1049 N N . PRO A 1 133 ? 10.266 -4.232 -7.894 1.00 85.44 133 PRO A N 1
ATOM 1050 C CA . PRO A 1 133 ? 10.746 -3.091 -8.675 1.00 85.44 133 PRO A CA 1
ATOM 1051 C C . PRO A 1 133 ? 10.777 -3.329 -10.186 1.00 85.44 133 PRO A C 1
ATOM 1053 O O . PRO A 1 133 ? 10.732 -2.372 -10.961 1.00 85.44 133 PRO A O 1
ATOM 1056 N N . TRP A 1 134 ? 10.891 -4.591 -10.618 1.00 85.62 134 TRP A N 1
ATOM 1057 C CA . TRP A 1 134 ? 11.040 -4.979 -12.027 1.00 85.62 134 TRP A CA 1
ATOM 1058 C C . TRP A 1 134 ? 12.017 -4.061 -12.790 1.00 85.62 134 TRP A C 1
ATOM 1060 O O . TRP A 1 134 ? 11.649 -3.339 -13.714 1.00 85.62 134 TRP A O 1
ATOM 1070 N N . SER A 1 135 ? 13.291 -4.077 -12.385 1.00 82.56 135 SER A N 1
ATOM 1071 C CA . SER A 1 135 ? 14.317 -3.122 -12.845 1.00 82.56 135 SER A CA 1
ATOM 1072 C C . SER A 1 135 ? 14.622 -3.166 -14.348 1.00 82.56 135 SER A C 1
ATOM 1074 O O . SER A 1 135 ? 15.103 -2.190 -14.915 1.00 82.56 135 SER A O 1
ATOM 1076 N N . ARG A 1 136 ? 14.342 -4.284 -15.027 1.00 84.88 136 ARG A N 1
ATOM 1077 C CA . ARG A 1 136 ? 14.538 -4.408 -16.479 1.00 84.88 136 ARG A CA 1
ATOM 1078 C C . ARG A 1 136 ? 13.383 -3.734 -17.218 1.00 84.88 136 ARG A C 1
ATOM 1080 O O . ARG A 1 136 ? 12.239 -4.110 -16.997 1.00 84.88 136 ARG A O 1
ATOM 1087 N N . ALA A 1 137 ? 13.688 -2.854 -18.176 1.00 82.69 137 ALA A N 1
ATOM 1088 C CA . ALA A 1 137 ? 12.694 -2.092 -18.949 1.00 82.69 137 ALA A CA 1
ATOM 1089 C C . ALA A 1 137 ? 11.570 -2.959 -19.550 1.00 82.69 137 ALA A C 1
ATOM 1091 O O . ALA A 1 137 ? 10.395 -2.633 -19.432 1.00 82.69 137 ALA A O 1
ATOM 1092 N N . ARG A 1 138 ? 11.910 -4.134 -20.096 1.00 87.38 138 ARG A N 1
ATOM 1093 C CA . ARG A 1 138 ? 10.931 -5.099 -20.636 1.00 87.38 138 ARG A CA 1
ATOM 1094 C C . ARG A 1 138 ? 9.920 -5.648 -19.615 1.00 87.38 138 ARG A C 1
ATOM 1096 O O . ARG A 1 138 ? 8.977 -6.324 -20.002 1.00 87.38 138 ARG A O 1
ATOM 1103 N N . HIS A 1 139 ? 10.151 -5.444 -18.320 1.00 87.44 139 HIS A N 1
ATOM 1104 C CA . HIS A 1 139 ? 9.274 -5.875 -17.233 1.00 87.44 139 HIS A CA 1
ATOM 1105 C C . HIS A 1 139 ? 8.573 -4.694 -16.545 1.00 87.44 139 HIS A C 1
ATOM 1107 O O . HIS A 1 139 ? 7.870 -4.923 -15.567 1.00 87.44 139 HIS A O 1
ATOM 1113 N N . ALA A 1 140 ? 8.733 -3.457 -17.031 1.00 82.44 140 ALA A N 1
ATOM 1114 C CA . ALA A 1 140 ? 8.104 -2.281 -16.427 1.00 82.44 140 ALA A CA 1
ATOM 1115 C C . ALA A 1 140 ? 6.573 -2.419 -16.342 1.00 82.44 140 ALA A C 1
ATOM 1117 O O . ALA A 1 140 ? 5.978 -2.045 -15.339 1.00 82.44 140 ALA A O 1
ATOM 1118 N N . SER A 1 141 ? 5.949 -3.080 -17.322 1.00 83.94 141 SER A N 1
ATOM 1119 C CA . SER A 1 141 ? 4.510 -3.386 -17.325 1.00 83.94 141 SER A CA 1
ATOM 1120 C C . SER A 1 141 ? 4.051 -4.344 -16.217 1.00 83.94 141 SER A C 1
ATOM 1122 O O . SER A 1 141 ? 2.854 -4.512 -16.016 1.00 83.94 141 SER A O 1
ATOM 1124 N N . ARG A 1 142 ? 4.978 -4.994 -15.499 1.00 86.88 142 ARG A N 1
ATOM 1125 C CA . ARG A 1 142 ? 4.679 -5.871 -14.354 1.00 86.88 142 ARG A CA 1
ATOM 1126 C C . ARG A 1 142 ? 4.675 -5.127 -13.020 1.00 86.88 142 ARG A C 1
ATOM 1128 O O . ARG A 1 142 ? 4.405 -5.742 -11.988 1.00 86.88 142 ARG A O 1
ATOM 1135 N N . ARG A 1 143 ? 5.027 -3.839 -13.013 1.00 89.56 143 ARG A N 1
ATOM 1136 C CA . ARG A 1 143 ? 4.959 -3.004 -11.811 1.00 89.56 143 ARG A CA 1
ATOM 1137 C C . ARG A 1 143 ? 3.504 -2.851 -11.387 1.00 89.56 143 ARG A C 1
ATOM 1139 O O . ARG A 1 143 ? 2.603 -2.809 -12.214 1.00 89.56 143 ARG A O 1
ATOM 1146 N N . VAL A 1 144 ? 3.288 -2.788 -10.077 1.00 89.06 144 VAL A N 1
ATOM 1147 C CA . VAL A 1 144 ? 1.937 -2.683 -9.505 1.00 89.06 144 VAL A CA 1
ATOM 1148 C C . VAL A 1 144 ? 1.320 -1.322 -9.820 1.00 89.06 144 VAL A C 1
ATOM 1150 O O . VAL A 1 144 ? 0.165 -1.247 -10.220 1.00 89.06 144 VAL A O 1
ATOM 1153 N N . VAL A 1 145 ? 2.099 -0.251 -9.651 1.00 91.81 145 VAL A N 1
ATOM 1154 C CA . VAL A 1 145 ? 1.640 1.119 -9.884 1.00 91.81 145 VAL A CA 1
ATOM 1155 C C . VAL A 1 145 ? 1.822 1.453 -11.359 1.00 91.81 145 VAL A C 1
ATOM 1157 O O . VAL A 1 145 ? 2.914 1.805 -11.795 1.00 91.81 145 VAL A O 1
ATOM 1160 N N . THR A 1 146 ? 0.739 1.321 -12.116 1.00 91.62 146 THR A N 1
ATOM 1161 C CA . THR A 1 146 ? 0.618 1.783 -13.505 1.00 91.62 146 THR A CA 1
ATOM 1162 C C . THR A 1 146 ? -0.466 2.862 -13.595 1.00 91.62 146 THR A C 1
ATOM 1164 O O . THR A 1 146 ? -1.281 2.976 -12.672 1.00 91.62 146 THR A O 1
ATOM 1167 N N . PRO A 1 147 ? -0.533 3.654 -14.680 1.00 91.75 147 PRO A N 1
ATOM 1168 C CA . PRO A 1 147 ? -1.608 4.630 -14.864 1.00 91.75 147 PRO A CA 1
ATOM 1169 C C . PRO A 1 147 ? -3.011 4.010 -14.758 1.00 91.75 147 PRO A C 1
ATOM 1171 O O . PRO A 1 147 ? -3.889 4.560 -14.095 1.00 91.75 147 PRO A O 1
ATOM 1174 N N . GLU A 1 148 ? -3.215 2.822 -15.331 1.00 90.44 148 GLU A N 1
ATOM 1175 C CA . GLU A 1 148 ? -4.490 2.095 -15.285 1.00 90.44 148 GLU A CA 1
ATOM 1176 C C . GLU A 1 148 ? -4.842 1.671 -13.857 1.00 90.44 148 GLU A C 1
ATOM 1178 O O . GLU A 1 148 ? -5.999 1.764 -13.443 1.00 90.44 148 GLU A O 1
ATOM 1183 N N . PHE A 1 149 ? -3.842 1.248 -13.077 1.00 91.69 149 PHE A N 1
ATOM 1184 C CA . PHE A 1 149 ? -4.034 0.940 -11.664 1.00 91.69 149 PHE A CA 1
ATOM 1185 C C . PHE A 1 149 ? -4.428 2.188 -10.865 1.00 91.69 149 PHE A C 1
ATOM 1187 O O . PHE A 1 149 ? -5.340 2.115 -10.048 1.00 91.69 149 PHE A O 1
ATOM 1194 N N . VAL A 1 150 ? -3.797 3.341 -11.117 1.00 92.81 150 VAL A N 1
ATOM 1195 C CA . VAL A 1 150 ? -4.154 4.610 -10.454 1.00 92.81 150 VAL A CA 1
ATOM 1196 C C . VAL A 1 150 ? -5.597 5.012 -10.774 1.00 92.81 150 VAL A C 1
ATOM 1198 O O . VAL A 1 150 ? -6.324 5.402 -9.861 1.00 92.81 150 VAL A O 1
ATOM 1201 N N . LYS A 1 151 ? -6.035 4.860 -12.031 1.00 91.31 151 LYS A N 1
ATOM 1202 C CA . LYS A 1 151 ? -7.430 5.096 -12.448 1.00 91.31 151 LYS A CA 1
ATOM 1203 C C . LYS A 1 151 ? -8.404 4.169 -11.716 1.00 91.31 151 LYS A C 1
ATOM 1205 O O . LYS A 1 151 ? -9.316 4.641 -11.047 1.00 91.31 151 LYS A O 1
ATOM 1210 N N . THR A 1 152 ? -8.138 2.864 -11.766 1.00 90.56 152 THR A N 1
ATOM 1211 C CA . THR A 1 152 ? -8.914 1.822 -11.068 1.00 90.56 152 THR A CA 1
ATOM 1212 C C . THR A 1 152 ? -9.022 2.126 -9.575 1.00 90.56 152 THR A C 1
ATOM 1214 O O . THR A 1 152 ? -10.088 2.006 -8.976 1.00 90.56 152 THR A O 1
ATOM 1217 N N . LEU A 1 153 ? -7.913 2.541 -8.955 1.00 91.81 153 LEU A N 1
ATOM 1218 C CA . LEU A 1 153 ? -7.883 2.877 -7.541 1.00 91.81 153 LEU A CA 1
ATOM 1219 C C . LEU A 1 153 ? -8.732 4.119 -7.244 1.00 91.81 153 LEU A C 1
ATOM 1221 O O . LEU A 1 153 ? -9.456 4.125 -6.252 1.00 91.81 153 LEU A O 1
ATOM 1225 N N . ALA A 1 154 ? -8.671 5.147 -8.091 1.00 91.12 154 ALA A N 1
ATOM 1226 C CA . ALA A 1 154 ? -9.470 6.356 -7.927 1.00 91.12 154 ALA A CA 1
ATOM 1227 C C . ALA A 1 154 ? -10.980 6.070 -7.983 1.00 91.12 154 ALA A C 1
ATOM 1229 O O . ALA A 1 154 ? -11.722 6.628 -7.184 1.00 91.12 154 ALA A O 1
ATOM 1230 N N . GLU A 1 155 ? -11.422 5.157 -8.854 1.00 88.38 155 GLU A N 1
ATOM 1231 C CA . GLU A 1 155 ? -12.835 4.768 -8.997 1.00 88.38 155 GLU A CA 1
ATOM 1232 C C . GLU A 1 155 ? -13.411 4.089 -7.744 1.00 88.38 155 GLU A C 1
ATOM 1234 O O . GLU A 1 155 ? -14.593 4.242 -7.432 1.00 88.38 155 GLU A O 1
ATOM 1239 N N . VAL A 1 156 ? -12.588 3.336 -7.007 1.00 90.06 156 VAL A N 1
ATOM 1240 C CA . VAL A 1 156 ? -13.021 2.637 -5.783 1.00 90.06 156 VAL A CA 1
ATOM 1241 C C . VAL A 1 156 ? -12.820 3.467 -4.513 1.00 90.06 156 VAL A C 1
ATOM 1243 O O . VAL A 1 156 ? -13.444 3.183 -3.484 1.00 90.06 156 VAL A O 1
ATOM 1246 N N . CYS A 1 157 ? -11.945 4.473 -4.557 1.00 91.75 157 CYS A N 1
ATOM 1247 C CA . CYS A 1 157 ? -11.641 5.336 -3.421 1.00 91.75 157 CYS A CA 1
ATOM 1248 C C . CYS A 1 157 ? -12.744 6.364 -3.171 1.00 91.75 157 CYS A C 1
ATOM 1250 O O . CYS A 1 157 ? -13.335 6.919 -4.090 1.00 91.75 157 CYS A O 1
ATOM 1252 N N . LYS A 1 158 ? -12.968 6.685 -1.894 1.00 90.94 158 LYS A N 1
ATOM 1253 C CA . LYS A 1 158 ? -13.757 7.860 -1.518 1.00 90.94 158 LYS A CA 1
ATOM 1254 C C . LYS A 1 158 ? -12.907 9.126 -1.685 1.00 90.94 158 LYS A C 1
ATOM 1256 O O . LYS A 1 158 ? -11.697 9.088 -1.456 1.00 90.94 158 LYS A O 1
ATOM 1261 N N . GLU A 1 159 ? -13.524 10.267 -1.971 1.00 89.75 159 GLU A N 1
ATOM 1262 C CA . GLU A 1 159 ? -12.848 11.562 -1.842 1.00 89.75 159 GLU A CA 1
ATOM 1263 C C . GLU A 1 159 ? -12.221 11.739 -0.442 1.00 89.75 159 GLU A C 1
ATOM 1265 O O . GLU A 1 159 ? -12.809 11.374 0.583 1.00 89.75 159 GLU A O 1
ATOM 1270 N N . GLY A 1 160 ? -10.992 12.258 -0.411 1.00 89.25 160 GLY A N 1
ATOM 1271 C CA . GLY A 1 160 ? -10.183 12.367 0.805 1.00 89.25 160 GLY A CA 1
ATOM 1272 C C . GLY A 1 160 ? -9.423 11.091 1.188 1.00 89.25 160 GLY A C 1
ATOM 1273 O O . GLY A 1 160 ? -8.726 11.092 2.202 1.00 89.25 160 GLY A O 1
ATOM 1274 N N . THR A 1 161 ? -9.516 10.013 0.396 1.00 91.31 161 THR A N 1
ATOM 1275 C CA . THR A 1 161 ? -8.682 8.818 0.597 1.00 91.31 161 THR A CA 1
ATOM 1276 C C . THR A 1 161 ? -7.206 9.164 0.467 1.00 91.31 161 THR A C 1
ATOM 1278 O O . THR A 1 161 ? -6.785 9.798 -0.500 1.00 91.31 161 THR A O 1
ATOM 1281 N N . ARG A 1 162 ? -6.400 8.694 1.419 1.00 91.50 162 ARG A N 1
ATOM 1282 C CA . ARG A 1 162 ? -4.945 8.861 1.392 1.00 91.50 162 ARG A CA 1
ATOM 1283 C C . ARG A 1 162 ? -4.269 7.603 0.867 1.00 91.50 162 ARG A C 1
ATOM 1285 O O . ARG A 1 162 ? -4.572 6.493 1.308 1.00 91.50 162 ARG A O 1
ATOM 1292 N N . VAL A 1 163 ? -3.316 7.786 -0.041 1.00 93.12 163 VAL A N 1
ATOM 1293 C CA . VAL A 1 163 ? -2.498 6.702 -0.590 1.00 93.12 163 VAL A CA 1
ATOM 1294 C C . VAL A 1 163 ? -1.065 6.869 -0.104 1.00 93.12 163 VAL A C 1
ATOM 1296 O O . VAL A 1 163 ? -0.456 7.916 -0.299 1.00 93.12 163 VAL A O 1
ATOM 1299 N N . TYR A 1 164 ? -0.523 5.832 0.527 1.00 92.12 164 TYR A N 1
ATOM 1300 C CA . TYR A 1 164 ? 0.857 5.795 0.993 1.00 92.12 164 TYR A CA 1
ATOM 1301 C C . TYR A 1 164 ? 1.638 4.730 0.226 1.00 92.12 164 TYR A C 1
ATOM 1303 O O . TYR A 1 164 ? 1.340 3.537 0.320 1.00 92.12 164 TYR A O 1
ATOM 1311 N N . CYS A 1 165 ? 2.646 5.160 -0.527 1.00 91.75 165 CYS A N 1
ATOM 1312 C CA . CYS A 1 165 ? 3.526 4.273 -1.281 1.00 91.75 165 CYS A CA 1
ATOM 1313 C C . CYS A 1 165 ? 4.920 4.281 -0.658 1.00 91.75 165 CYS A C 1
ATOM 1315 O O . CYS A 1 165 ? 5.443 5.339 -0.324 1.00 91.75 165 CYS A O 1
ATOM 1317 N N . CYS A 1 166 ? 5.530 3.107 -0.528 1.00 90.50 166 CYS A N 1
ATOM 1318 C CA . CYS A 1 166 ? 6.870 2.958 0.028 1.00 90.50 166 CYS A CA 1
ATOM 1319 C C . CYS A 1 166 ? 7.653 1.915 -0.773 1.00 90.50 166 CYS A C 1
ATOM 1321 O O . CYS A 1 166 ? 7.100 0.886 -1.164 1.00 90.50 166 CYS A O 1
ATOM 1323 N N . SER A 1 167 ? 8.934 2.177 -1.022 1.00 91.00 167 SER A N 1
ATOM 1324 C CA . SER A 1 167 ? 9.860 1.272 -1.702 1.00 91.00 167 SER A CA 1
ATOM 1325 C C . SER A 1 167 ? 11.276 1.528 -1.197 1.00 91.00 167 SER A C 1
ATOM 1327 O O . SER A 1 167 ? 11.638 2.667 -0.916 1.00 91.00 167 SER A O 1
ATOM 1329 N N . ASP A 1 168 ? 12.073 0.472 -1.114 1.00 89.19 168 ASP A N 1
ATOM 1330 C CA . ASP A 1 168 ? 13.516 0.501 -0.862 1.00 89.19 168 ASP A CA 1
ATOM 1331 C C . ASP A 1 168 ? 14.328 0.857 -2.124 1.00 89.19 168 ASP A C 1
ATOM 1333 O O . ASP A 1 168 ? 15.502 1.212 -2.048 1.00 89.19 168 ASP A O 1
ATOM 1337 N N . VAL A 1 169 ? 13.697 0.823 -3.300 1.00 89.25 169 VAL A N 1
ATOM 1338 C CA . VAL A 1 169 ? 14.300 1.213 -4.579 1.00 89.25 169 VAL A CA 1
ATOM 1339 C C . VAL A 1 169 ? 13.893 2.645 -4.927 1.00 89.25 169 VAL A C 1
ATOM 1341 O O . VAL A 1 169 ? 12.778 2.874 -5.403 1.00 89.25 169 VAL A O 1
ATOM 1344 N N . LYS A 1 170 ? 14.809 3.609 -4.743 1.00 89.94 170 LYS A N 1
ATOM 1345 C CA . LYS A 1 170 ? 14.558 5.047 -4.984 1.00 89.94 170 LYS A CA 1
ATOM 1346 C C . LYS A 1 170 ? 13.969 5.354 -6.373 1.00 89.94 170 LYS A C 1
ATOM 1348 O O . LYS A 1 170 ? 12.939 6.024 -6.418 1.00 89.94 170 LYS A O 1
ATOM 1353 N N . PRO A 1 171 ? 14.509 4.836 -7.498 1.00 90.94 171 PRO A N 1
ATOM 1354 C CA . PRO A 1 171 ? 13.901 5.064 -8.811 1.00 90.94 171 PRO A CA 1
ATOM 1355 C C . PRO A 1 171 ? 12.445 4.589 -8.909 1.00 90.94 171 PRO A C 1
ATOM 1357 O O . PRO A 1 171 ? 11.624 5.271 -9.513 1.00 90.94 171 PRO A O 1
ATOM 1360 N N . LEU A 1 172 ? 12.105 3.461 -8.272 1.00 91.25 172 LEU A N 1
ATOM 1361 C CA . LEU A 1 172 ? 10.730 2.960 -8.237 1.00 91.25 172 LEU A CA 1
ATOM 1362 C C . LEU A 1 172 ? 9.832 3.869 -7.390 1.00 91.25 172 LEU A C 1
ATOM 1364 O O . LEU A 1 172 ? 8.705 4.136 -7.784 1.00 91.25 172 LEU A O 1
ATOM 1368 N N . ALA A 1 173 ? 10.312 4.347 -6.237 1.00 92.06 173 ALA A N 1
ATOM 1369 C CA . ALA A 1 173 ? 9.553 5.263 -5.384 1.00 92.06 173 ALA A CA 1
ATOM 1370 C C . ALA A 1 173 ? 9.184 6.558 -6.127 1.00 92.06 173 ALA A C 1
ATOM 1372 O O . ALA A 1 173 ? 8.018 6.957 -6.115 1.00 92.06 173 ALA A O 1
ATOM 1373 N N . ILE A 1 174 ? 10.156 7.151 -6.829 1.00 91.69 174 ILE A N 1
ATOM 1374 C CA . ILE A 1 174 ? 9.954 8.344 -7.663 1.00 91.69 174 ILE A CA 1
ATOM 1375 C C . ILE A 1 174 ? 8.949 8.047 -8.782 1.00 91.69 174 ILE A C 1
ATOM 1377 O O . ILE A 1 174 ? 8.013 8.812 -8.994 1.00 91.69 174 ILE A O 1
ATOM 1381 N N . GLU A 1 175 ? 9.096 6.918 -9.477 1.00 92.38 175 GLU A N 1
ATOM 1382 C CA . GLU A 1 175 ? 8.175 6.524 -10.548 1.00 92.38 175 GLU A CA 1
ATOM 1383 C C . GLU A 1 175 ? 6.735 6.345 -10.048 1.00 92.38 175 GLU A C 1
ATOM 1385 O O . GLU A 1 175 ? 5.801 6.843 -10.680 1.00 92.38 175 GLU A O 1
ATOM 1390 N N . MET A 1 176 ? 6.540 5.691 -8.897 1.00 93.19 176 MET A N 1
ATOM 1391 C CA . MET A 1 176 ? 5.218 5.555 -8.282 1.00 93.19 176 MET A CA 1
ATOM 1392 C C . MET A 1 176 ? 4.615 6.931 -7.986 1.00 93.19 176 MET A C 1
ATOM 1394 O O . MET A 1 176 ? 3.479 7.191 -8.379 1.00 93.19 176 MET A O 1
ATOM 1398 N N . GLN A 1 177 ? 5.379 7.827 -7.349 1.00 92.94 177 GLN A N 1
ATOM 1399 C CA . GLN A 1 177 ? 4.935 9.189 -7.041 1.00 92.94 177 GLN A CA 1
ATOM 1400 C C . GLN A 1 177 ? 4.517 9.942 -8.310 1.00 92.94 177 GLN A C 1
ATOM 1402 O O . GLN A 1 177 ? 3.407 10.470 -8.373 1.00 92.94 177 GLN A O 1
ATOM 1407 N N . LEU A 1 178 ? 5.365 9.953 -9.341 1.00 92.06 178 LEU A N 1
ATOM 1408 C CA . LEU A 1 178 ? 5.068 10.628 -10.606 1.00 92.06 178 LEU A CA 1
ATOM 1409 C C . LEU A 1 178 ? 3.827 10.049 -11.292 1.00 92.06 178 LEU A C 1
ATOM 1411 O O . LEU A 1 178 ? 3.030 10.810 -11.840 1.00 92.06 178 LEU A O 1
ATOM 1415 N N . THR A 1 179 ? 3.631 8.731 -11.228 1.00 92.62 179 THR A N 1
ATOM 1416 C CA . THR A 1 179 ? 2.459 8.057 -11.812 1.00 92.62 179 THR A CA 1
ATOM 1417 C C . THR A 1 179 ? 1.167 8.489 -11.114 1.00 92.62 179 THR A C 1
ATOM 1419 O O . THR A 1 179 ? 0.185 8.811 -11.783 1.00 92.62 179 THR A O 1
ATOM 1422 N N . PHE A 1 180 ? 1.172 8.587 -9.780 1.00 92.88 180 PHE A N 1
ATOM 1423 C CA . PHE A 1 180 ? 0.025 9.088 -9.014 1.00 92.88 180 PHE A CA 1
ATOM 1424 C C . PHE A 1 180 ? -0.291 10.565 -9.295 1.00 92.88 180 PHE A C 1
ATOM 1426 O O . PHE A 1 180 ? -1.464 10.927 -9.364 1.00 92.88 180 PHE A O 1
ATOM 1433 N N . LEU A 1 181 ? 0.732 11.408 -9.481 1.00 90.94 181 LEU A N 1
ATOM 1434 C CA . LEU A 1 181 ? 0.563 12.853 -9.696 1.00 90.94 181 LEU A CA 1
ATOM 1435 C C . LEU A 1 181 ? 0.230 13.236 -11.145 1.00 90.94 181 LEU A C 1
ATOM 1437 O O . LEU A 1 181 ? -0.413 14.261 -11.379 1.00 90.94 181 LEU A O 1
ATOM 1441 N N . SER A 1 182 ? 0.668 12.435 -12.117 1.00 86.38 182 SER A N 1
ATOM 1442 C CA . SER A 1 182 ? 0.370 12.665 -13.537 1.00 86.38 182 SER A CA 1
ATOM 1443 C C . SER A 1 182 ? -1.056 12.238 -13.894 1.00 86.38 182 SER A C 1
ATOM 1445 O O . SER A 1 182 ? -1.676 12.849 -14.763 1.00 86.38 182 SER A O 1
ATOM 1447 N N . GLY A 1 183 ? -1.587 11.228 -13.192 1.00 67.38 183 GLY A N 1
ATOM 1448 C CA . GLY A 1 183 ? -2.899 10.653 -13.468 1.00 67.38 183 GLY A CA 1
ATOM 1449 C C . GLY A 1 183 ? -2.954 9.846 -14.771 1.00 67.38 183 GLY A C 1
ATOM 1450 O O . GLY A 1 183 ? -1.991 9.791 -15.537 1.00 67.38 183 GLY A O 1
ATOM 1451 N N . ALA A 1 184 ? -4.092 9.199 -15.023 1.00 62.66 184 ALA A N 1
ATOM 1452 C CA . ALA A 1 184 ? -4.374 8.546 -16.302 1.00 62.66 184 ALA A CA 1
ATOM 1453 C C . ALA A 1 184 ? -5.183 9.491 -17.197 1.00 62.66 184 ALA A C 1
ATOM 1455 O O . ALA A 1 184 ? -6.070 10.186 -16.704 1.00 62.66 184 ALA A O 1
ATOM 1456 N N . GLU A 1 185 ? -4.891 9.504 -18.501 1.00 61.06 185 GLU A N 1
ATOM 1457 C CA . GLU A 1 185 ? -5.647 10.278 -19.507 1.00 61.06 185 GLU A CA 1
ATOM 1458 C C . GLU A 1 185 ? -5.685 11.803 -19.238 1.00 61.06 185 GLU A C 1
ATOM 1460 O O . GLU A 1 185 ? -6.578 12.505 -19.699 1.00 61.06 185 GLU A O 1
ATOM 1465 N N . GLY A 1 186 ? -4.707 12.341 -18.496 1.00 62.84 186 GLY A N 1
ATOM 1466 C CA . GLY A 1 186 ? -4.630 13.770 -18.155 1.00 62.84 186 GLY A CA 1
ATOM 1467 C C . GLY A 1 186 ? -5.524 14.206 -16.986 1.00 62.84 186 GLY A C 1
ATOM 1468 O O . GLY A 1 186 ? -5.499 15.378 -16.606 1.00 62.84 186 GLY A O 1
ATOM 1469 N N . CYS A 1 187 ? -6.275 13.284 -16.377 1.00 67.50 187 CYS A N 1
ATOM 1470 C CA . CYS A 1 187 ? -7.075 13.547 -15.183 1.00 67.50 187 CYS A CA 1
ATOM 1471 C C . CYS A 1 187 ? -6.243 13.341 -13.911 1.00 67.50 187 CYS A C 1
ATOM 1473 O O . CYS A 1 187 ? -5.786 12.235 -13.625 1.00 67.50 187 CYS A O 1
ATOM 1475 N N . LYS A 1 188 ? -6.082 14.398 -13.106 1.00 79.88 188 LYS A N 1
ATOM 1476 C CA . LYS A 1 188 ? -5.400 14.323 -11.806 1.00 79.88 188 LYS A CA 1
ATOM 1477 C C . LYS A 1 188 ? -6.355 13.800 -10.732 1.00 79.88 188 LYS A C 1
ATOM 1479 O O . LYS A 1 188 ? -7.182 14.551 -10.228 1.00 79.88 188 LYS A O 1
ATOM 1484 N N . TYR A 1 189 ? -6.224 12.521 -10.387 1.00 88.12 189 TYR A N 1
ATOM 1485 C CA . TYR A 1 189 ? -7.029 11.881 -9.337 1.00 88.12 189 TYR A CA 1
ATOM 1486 C C . TYR A 1 189 ? -6.489 12.127 -7.924 1.00 88.12 189 TYR A C 1
ATOM 1488 O O . TYR A 1 189 ? -7.258 12.192 -6.970 1.00 88.12 189 TYR A O 1
ATOM 1496 N N . PHE A 1 190 ? -5.166 12.250 -7.785 1.00 92.62 190 PHE A N 1
ATOM 1497 C CA . PHE A 1 190 ? -4.488 12.376 -6.498 1.00 92.62 190 PHE A CA 1
ATOM 1498 C C . PHE A 1 190 ? -3.597 13.616 -6.469 1.00 92.62 190 PHE A C 1
ATOM 1500 O O . PHE A 1 190 ? -3.077 14.063 -7.493 1.00 92.62 190 PHE A O 1
ATOM 1507 N N . VAL A 1 191 ? -3.405 14.152 -5.267 1.00 92.56 191 VAL A N 1
ATOM 1508 C CA . VAL A 1 191 ? -2.518 15.284 -4.984 1.00 92.56 191 VAL A CA 1
ATOM 1509 C C . VAL A 1 191 ? -1.504 14.884 -3.920 1.00 92.56 191 VAL A C 1
ATOM 1511 O O . VAL A 1 191 ? -1.773 14.007 -3.096 1.00 92.56 191 VAL A O 1
ATOM 1514 N N . LEU A 1 192 ? -0.328 15.512 -3.944 1.00 91.81 192 LEU A N 1
ATOM 1515 C CA . LEU A 1 192 ? 0.694 15.262 -2.936 1.00 91.81 192 LEU A CA 1
ATOM 1516 C C . LEU A 1 192 ? 0.297 15.944 -1.623 1.00 91.81 192 LEU A C 1
ATOM 1518 O O . LEU A 1 192 ? 0.086 17.153 -1.588 1.00 91.81 192 LEU A O 1
ATOM 1522 N N . ASP A 1 193 ? 0.243 15.177 -0.538 1.00 91.00 193 ASP A N 1
ATOM 1523 C CA . ASP A 1 193 ? 0.202 15.731 0.815 1.00 91.00 193 ASP A CA 1
ATOM 1524 C C . ASP A 1 193 ? 1.625 16.146 1.212 1.00 91.00 193 ASP A C 1
ATOM 1526 O O . ASP A 1 193 ? 2.419 15.324 1.676 1.00 91.00 193 ASP A O 1
ATOM 1530 N N . GLU A 1 194 ? 1.960 17.416 0.982 1.00 89.75 194 GLU A N 1
ATOM 1531 C CA . GLU A 1 194 ? 3.291 17.970 1.256 1.00 89.75 194 GLU A CA 1
ATOM 1532 C C . GLU A 1 194 ? 3.685 17.851 2.731 1.00 89.75 194 GLU A C 1
ATOM 1534 O O . GLU A 1 194 ? 4.842 17.566 3.031 1.00 89.75 194 GLU A O 1
ATOM 1539 N N . ALA A 1 195 ? 2.733 18.004 3.657 1.00 88.38 195 ALA A N 1
ATOM 1540 C CA . ALA A 1 195 ? 3.006 17.904 5.087 1.00 88.38 195 ALA A CA 1
ATOM 1541 C C . ALA A 1 195 ? 3.389 16.470 5.477 1.00 88.38 195 ALA A C 1
ATOM 1543 O O . ALA A 1 195 ? 4.379 16.251 6.182 1.00 88.38 195 ALA A O 1
ATOM 1544 N N . SER A 1 196 ? 2.641 15.480 4.981 1.00 86.50 196 SER A N 1
ATOM 1545 C CA . SER A 1 196 ? 2.976 14.069 5.197 1.00 86.50 196 SER A CA 1
ATOM 1546 C C . SER A 1 196 ? 4.271 13.676 4.485 1.00 86.50 196 SER A C 1
ATOM 1548 O O . SER A 1 196 ? 5.081 12.945 5.057 1.00 86.50 196 SER A O 1
ATOM 1550 N N . TYR A 1 197 ? 4.504 14.177 3.268 1.00 88.56 197 TYR A N 1
ATOM 1551 C CA . TYR A 1 197 ? 5.721 13.893 2.506 1.00 88.56 197 TYR A CA 1
ATOM 1552 C C . TYR A 1 197 ? 6.968 14.504 3.157 1.00 88.56 197 TYR A C 1
ATOM 1554 O O . TYR A 1 197 ? 7.987 13.832 3.261 1.00 88.56 197 TYR A O 1
ATOM 1562 N N . ALA A 1 198 ? 6.890 15.728 3.681 1.00 88.00 198 ALA A N 1
ATOM 1563 C CA . ALA A 1 198 ? 7.998 16.351 4.406 1.00 88.00 198 ALA A CA 1
ATOM 1564 C C . ALA A 1 198 ? 8.387 15.567 5.670 1.00 88.00 198 ALA A C 1
ATOM 1566 O O . ALA A 1 198 ? 9.552 15.546 6.057 1.00 88.00 198 ALA A O 1
ATOM 1567 N N . LYS A 1 199 ? 7.415 14.908 6.311 1.00 84.56 199 LYS A N 1
ATOM 1568 C CA . LYS A 1 199 ? 7.627 14.137 7.540 1.00 84.56 199 LYS A CA 1
ATOM 1569 C C . LYS A 1 199 ? 8.090 12.695 7.297 1.00 84.56 199 LYS A C 1
ATOM 1571 O O . LYS A 1 199 ? 8.788 12.137 8.138 1.00 84.56 199 LYS A O 1
ATOM 1576 N N . HIS A 1 200 ? 7.635 12.066 6.214 1.00 82.31 200 HIS A N 1
ATOM 1577 C CA . HIS A 1 200 ? 7.752 10.616 5.997 1.00 82.31 200 HIS A CA 1
ATOM 1578 C C . HIS A 1 200 ? 8.250 10.223 4.598 1.00 82.31 200 HIS A C 1
ATOM 1580 O O . HIS A 1 200 ? 8.133 9.053 4.234 1.00 82.31 200 HIS A O 1
ATOM 1586 N N . GLY A 1 201 ? 8.705 11.188 3.798 1.00 82.88 201 GLY A N 1
ATOM 1587 C CA . GLY A 1 201 ? 9.097 11.014 2.402 1.00 82.88 201 GLY A CA 1
ATOM 1588 C C . GLY A 1 201 ? 10.415 10.263 2.243 1.00 82.88 201 GLY A C 1
ATOM 1589 O O . GLY A 1 201 ? 10.517 9.083 2.572 1.00 82.88 201 GLY A O 1
ATOM 1590 N N . GLU A 1 202 ? 11.428 10.915 1.675 1.00 85.00 202 GLU A N 1
ATOM 1591 C CA . GLU A 1 202 ? 12.734 10.273 1.521 1.00 85.00 202 GLU A CA 1
ATOM 1592 C C . GLU A 1 202 ? 13.395 10.065 2.887 1.00 85.00 202 GLU A C 1
ATOM 1594 O O . GLU A 1 202 ? 13.517 11.004 3.672 1.00 85.00 202 GLU A O 1
ATOM 1599 N N . ALA A 1 203 ? 13.840 8.833 3.149 1.00 79.75 203 ALA A N 1
ATOM 1600 C CA . ALA A 1 203 ? 14.639 8.540 4.329 1.00 79.75 203 ALA A CA 1
ATOM 1601 C C . ALA A 1 203 ? 15.947 9.333 4.272 1.00 79.75 203 ALA A C 1
ATOM 1603 O O . ALA A 1 203 ? 16.657 9.324 3.261 1.00 79.75 203 ALA A O 1
ATOM 1604 N N . THR A 1 204 ? 16.269 10.001 5.372 1.00 82.06 204 THR A N 1
ATOM 1605 C CA . THR A 1 204 ? 17.541 10.701 5.530 1.00 82.06 204 THR A CA 1
ATOM 1606 C C . THR A 1 204 ? 18.680 9.705 5.743 1.00 82.06 204 THR A C 1
ATOM 1608 O O . THR A 1 204 ? 18.478 8.589 6.224 1.00 82.06 204 THR A O 1
ATOM 1611 N N . GLU A 1 205 ? 19.907 10.115 5.420 1.00 77.44 205 GLU A N 1
ATOM 1612 C CA . GLU A 1 205 ? 21.110 9.296 5.631 1.00 77.44 205 GLU A CA 1
ATOM 1613 C C . GLU A 1 205 ? 21.234 8.838 7.093 1.00 77.44 205 GLU A C 1
ATOM 1615 O O . GLU A 1 205 ? 21.433 7.658 7.370 1.00 77.44 205 GLU A O 1
ATOM 1620 N N . ARG A 1 206 ? 20.940 9.742 8.033 1.00 78.12 206 ARG A N 1
ATOM 1621 C CA . ARG A 1 206 ? 20.887 9.445 9.466 1.00 78.12 206 ARG A CA 1
ATOM 1622 C C . ARG A 1 206 ? 19.871 8.353 9.818 1.00 78.12 206 ARG A C 1
ATOM 1624 O O . ARG A 1 206 ? 20.171 7.457 10.601 1.00 78.12 206 ARG A O 1
ATOM 1631 N N . GLU A 1 207 ? 18.658 8.409 9.274 1.00 81.25 207 GLU A N 1
ATOM 1632 C CA . GLU A 1 207 ? 17.634 7.391 9.554 1.00 81.25 207 GLU A CA 1
ATOM 1633 C C . GLU A 1 207 ? 18.031 6.014 9.010 1.00 81.25 207 GLU A C 1
ATOM 1635 O O . GLU A 1 207 ? 17.728 4.992 9.639 1.00 81.25 207 GLU A O 1
ATOM 1640 N N . LEU A 1 208 ? 18.727 5.980 7.868 1.00 78.44 208 LEU A N 1
ATOM 1641 C CA . LEU A 1 208 ? 19.274 4.754 7.286 1.00 78.44 208 LEU A CA 1
ATOM 1642 C C . LEU A 1 208 ? 20.368 4.157 8.178 1.00 78.44 208 LEU A C 1
ATOM 1644 O O . LEU A 1 208 ? 20.313 2.962 8.477 1.00 78.44 208 LEU A O 1
ATOM 1648 N N . GLU A 1 209 ? 21.303 4.978 8.658 1.00 80.69 209 GLU A N 1
ATOM 1649 C CA . GLU A 1 209 ? 22.359 4.570 9.594 1.00 80.69 209 GLU A CA 1
ATOM 1650 C C . GLU A 1 209 ? 21.774 4.009 10.896 1.00 80.69 209 GLU A C 1
ATOM 1652 O O . GLU A 1 209 ? 22.109 2.897 11.313 1.00 80.69 209 GLU A O 1
ATOM 1657 N N . GLU A 1 210 ? 20.830 4.727 11.510 1.00 85.19 210 GLU A N 1
ATOM 1658 C CA . GLU A 1 210 ? 20.162 4.282 12.733 1.00 85.19 210 GLU A CA 1
ATOM 1659 C C . GLU A 1 210 ? 19.368 2.981 12.511 1.00 85.19 210 GLU A C 1
ATOM 1661 O O . GLU A 1 210 ? 19.318 2.111 13.386 1.00 85.19 210 GLU A O 1
ATOM 1666 N N . SER A 1 211 ? 18.733 2.822 11.345 1.00 79.19 211 SER A N 1
ATOM 1667 C CA . SER A 1 211 ? 18.019 1.594 10.986 1.00 79.19 211 SER A CA 1
ATOM 1668 C C . SER A 1 211 ? 18.967 0.411 10.807 1.00 79.19 211 SER A C 1
ATOM 1670 O O . SER A 1 211 ? 18.667 -0.681 11.298 1.00 79.19 211 SER A O 1
ATOM 1672 N N . CYS A 1 212 ? 20.111 0.626 10.153 1.00 79.94 212 CYS A N 1
ATOM 1673 C CA . CYS A 1 212 ? 21.154 -0.381 9.991 1.00 79.94 212 CYS A CA 1
ATOM 1674 C C . CYS A 1 212 ? 21.693 -0.827 11.358 1.00 79.94 212 CYS A C 1
ATOM 1676 O O . CYS A 1 212 ? 21.663 -2.015 11.674 1.00 79.94 212 CYS A O 1
ATOM 1678 N N . ALA A 1 213 ? 22.037 0.126 12.230 1.00 82.38 213 ALA A N 1
ATOM 1679 C CA . ALA A 1 213 ? 22.530 -0.156 13.577 1.00 82.38 213 ALA A CA 1
ATOM 1680 C C . ALA A 1 213 ? 21.525 -0.968 14.417 1.00 82.38 213 ALA A C 1
ATOM 1682 O O . ALA A 1 213 ? 21.892 -1.938 15.081 1.00 82.38 213 ALA A O 1
ATOM 1683 N N . ARG A 1 214 ? 20.226 -0.631 14.362 1.00 85.50 214 ARG A N 1
ATOM 1684 C CA . ARG A 1 214 ? 19.171 -1.419 15.031 1.00 85.50 214 ARG A CA 1
ATOM 1685 C C . ARG A 1 214 ? 19.067 -2.840 14.476 1.00 85.50 214 ARG A C 1
ATOM 1687 O O . ARG A 1 214 ? 18.843 -3.775 15.247 1.00 85.50 214 ARG A O 1
ATOM 1694 N N . ALA A 1 215 ? 19.195 -3.004 13.159 1.00 80.12 215 ALA A N 1
ATOM 1695 C CA . ALA A 1 215 ? 19.151 -4.313 12.516 1.00 80.12 215 ALA A CA 1
ATOM 1696 C C . ALA A 1 215 ? 20.348 -5.181 12.928 1.00 80.12 215 ALA A C 1
ATOM 1698 O O . ALA A 1 215 ? 20.158 -6.353 13.250 1.00 80.12 215 ALA A O 1
ATOM 1699 N N . GLU A 1 216 ? 21.547 -4.601 13.000 1.00 82.06 216 GLU A N 1
ATOM 1700 C CA . GLU A 1 216 ? 22.755 -5.280 13.474 1.00 82.06 216 GLU A CA 1
ATOM 1701 C C . GLU A 1 216 ? 22.640 -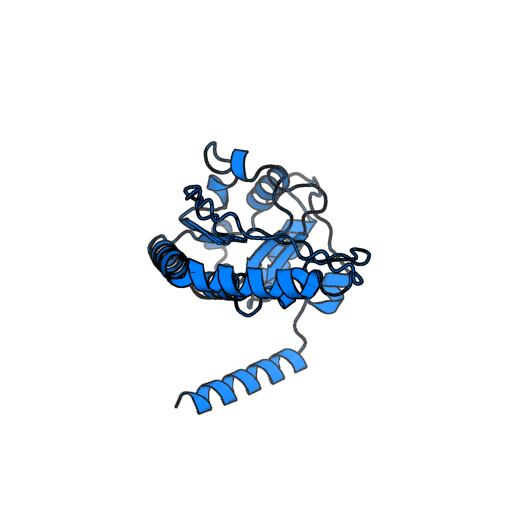5.723 14.934 1.00 82.06 216 GLU A C 1
ATOM 1703 O O . GLU A 1 216 ? 22.954 -6.869 15.254 1.00 82.06 216 GLU A O 1
ATOM 1708 N N . THR A 1 217 ? 22.154 -4.851 15.822 1.00 85.31 217 THR A N 1
ATOM 1709 C CA . THR A 1 217 ? 21.925 -5.200 17.234 1.00 85.31 217 THR A CA 1
ATOM 1710 C C . THR A 1 217 ? 20.939 -6.355 17.359 1.00 85.31 217 THR A C 1
ATOM 1712 O O . THR A 1 217 ? 21.222 -7.344 18.028 1.00 85.31 217 THR A O 1
ATOM 1715 N N . ARG A 1 218 ? 19.816 -6.292 16.637 1.00 81.38 218 ARG A N 1
ATOM 1716 C CA . ARG A 1 218 ? 18.805 -7.354 16.655 1.00 81.38 218 ARG A CA 1
ATOM 1717 C C . ARG A 1 218 ? 19.320 -8.676 16.081 1.00 81.38 218 ARG A C 1
ATOM 1719 O O . ARG A 1 218 ? 18.921 -9.735 16.550 1.00 81.38 218 ARG A O 1
ATOM 1726 N N . ALA A 1 219 ? 20.172 -8.628 15.057 1.00 78.19 219 ALA A N 1
ATOM 1727 C CA . ALA A 1 219 ? 20.803 -9.823 14.504 1.00 78.19 219 ALA A CA 1
ATOM 1728 C C . ALA A 1 219 ? 21.749 -10.477 15.522 1.00 78.19 219 ALA A C 1
ATOM 1730 O O . ALA A 1 219 ? 21.758 -11.698 15.631 1.00 78.19 219 ALA A O 1
ATOM 1731 N N . LYS A 1 220 ? 22.484 -9.672 16.300 1.00 80.75 220 LYS A N 1
ATOM 1732 C CA . LYS A 1 220 ? 23.349 -10.152 17.388 1.00 80.75 220 LYS A CA 1
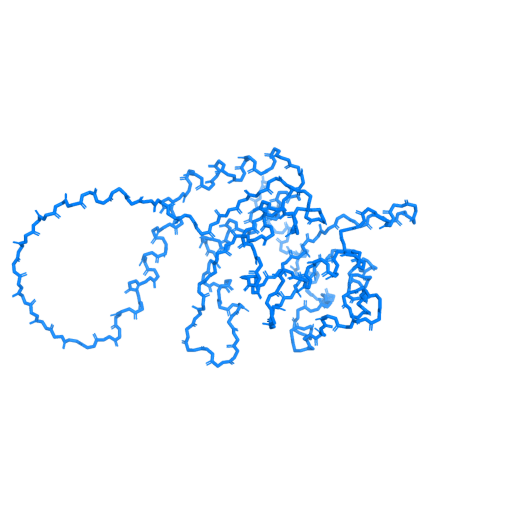ATOM 1733 C C . LYS A 1 220 ? 22.562 -10.751 18.555 1.00 80.75 220 LYS A C 1
ATOM 1735 O O . LYS A 1 220 ? 23.030 -11.709 19.139 1.00 80.75 220 LYS A O 1
ATOM 1740 N N . GLU A 1 221 ? 21.382 -10.223 18.880 1.00 82.38 221 GLU A N 1
ATOM 1741 C CA . GLU A 1 221 ? 20.506 -10.771 19.936 1.00 82.38 221 GLU A CA 1
ATOM 1742 C C . GLU A 1 221 ? 19.847 -12.111 19.565 1.00 82.38 221 GLU A C 1
ATOM 1744 O O . GLU A 1 221 ? 19.345 -12.819 20.437 1.00 82.38 221 GLU A O 1
ATOM 1749 N N . LEU A 1 222 ? 19.787 -12.436 18.271 1.00 72.31 222 LEU A N 1
ATOM 1750 C CA . LEU A 1 222 ? 19.197 -13.674 17.752 1.00 72.31 222 LEU A CA 1
ATOM 1751 C C . LEU A 1 222 ? 20.230 -14.793 17.527 1.00 72.31 222 LEU A C 1
ATOM 1753 O O . LEU A 1 222 ? 19.821 -15.910 17.202 1.00 72.31 222 LEU A O 1
ATOM 1757 N N . LEU A 1 223 ? 21.525 -14.485 17.663 1.00 56.56 223 LEU A N 1
ATOM 1758 C CA . LEU A 1 223 ? 22.658 -15.416 17.597 1.00 56.56 223 LEU A CA 1
ATOM 1759 C C . LEU A 1 223 ? 23.078 -15.843 19.006 1.00 56.56 223 LEU A C 1
ATOM 1761 O O . LEU A 1 223 ? 23.413 -17.038 19.156 1.00 56.56 223 LEU A O 1
#

=== Feature glossary ===
The record interleaves many kinds of information about one protein. Here is each kind framed as the question it answers.

Q: What known structures does this most resemble?
A: Structural nearest neighbors (via Foldseek easy-search vs the PDB). Reported per hit: target PDB id, E-value, and alignment TM-score. A TM-score above ~0.5 is the conventional threshold for 'same fold'.

Q: Where is each backbone atom in 3D?
A: The mmCIF table is the protein's shape written out atom by atom. For each backbone N, Cα, C, and carbonyl O, it records an (x, y, z) coordinate triple in Å plus the residue type, chain letter, and residue number.

Q: What are the backbone torsion angles?
A: The φ/ψ torsion pair specifies the backbone conformation at each residue. φ rotates about the N–Cα bond, ψ about the Cα–C bond. Steric clashes forbid most of the (φ, ψ) plane — the allowed regions (α-helix basin, β-sheet basin, left-handed helix) are the Ramachandran-allowed regions.

Q: Which residues are buried vs exposed?
A: Solvent-accessible surface area (SASA) is the area in Å² traced out by the centre of a 1.4 Å probe sphere (a water molecule) rolled over the protein's van der Waals surface (Shrake–Rupley / Lee–Richards construction). Buried residues have near-zero SASA; fully exposed residues can exceed 200 Å². The total SASA scales roughly with the number of surface residues.

Q: How confident is the AlphaFold model at each residue?
A: pLDDT is the predicted lDDT-Cα score: AlphaFold's confidence that the local environment of each residue (all inter-atomic distances within 15 Å) is correctly placed. It is a per-residue number between 0 and 100, with higher meaning more reliable.

Q: What does the local fold look like, residue by residue?
A: 3Di is Foldseek's structural alphabet. Each residue is assigned one of twenty discrete states based on how its Cα sits relative to its spatial (not sequential) neighbors. Aligning 3Di strings finds structural homologs roughly as well as full 3D superposition, but orders of magnitude faster.

Q: How big and how compact is the whole molecule?
A: Radius of gyration (Rg) is the root-mean-square distance of Cα atoms from their centroid — a single number for overall size and compactness. A globular domain of N residues has Rg ≈ 2.2·N^0.38 Å; an extended or disordered chain has a much larger Rg. The Cα contact count is the number of residue pairs whose Cα atoms are within 8 Å and are more than four positions apart in sequence — a standard proxy for tertiary packing density. The bounding box is the smallest axis-aligned box enclosing all Cα atoms.

Q: Which residues are in helices, strands, or loops?
A: DSSP 8-state secondary structure assigns each residue one of H (α-helix), G (3₁₀-helix), I (π-helix), E (extended β-strand), B (isolated β-bridge), T (hydrogen-bonded turn), S (bend), or '-' (coil). The assignment is computed from backbone hydrogen-bond geometry via the Kabsch–Sander algorithm.

Q: How mobile is each atom in the crystal?
A: Crystallographic B-factors measure how much each atom's electron density is smeared out, in Å². They rise in mobile loops and surface residues and fall in the buried interior. In AlphaFold models this column is repurposed to hold pLDDT instead.

Q: What if only a Cα trace is available?
A: P-SEA three-state annotation labels each residue as helix, strand, or coil based purely on the geometry of the Cα trace. It serves as a fallback when the full backbone (and thus DSSP) is unavailable.

Q: What family and function is it annotated with?
A: Database cross-references. InterPro integrates a dozen domain/family signature databases into unified entries with residue-range hits. GO terms attach function/process/location labels with evidence codes. CATH codes position the fold in a four-level structural taxonomy. Organism is the NCBI-taxonomy species name.

Q: Are the domains correctly placed relative to each other?
A: Predicted Aligned Error (PAE) is an AlphaFold confidence matrix: entry (i, j) is the expected error in the position of residue j, in ångströms, when the prediction is superimposed on the true structure at residue i. Low PAE within a block of residues means that block is internally rigid and well-predicted; high PAE between two blocks means their relative placement is uncertain even if each block individually is confident.

Q: What do the diagnostic plots show?
A: Three diagnostic plots accompany the record. The Cα contact map visualizes the tertiary structure as a 2D adjacency matrix (8 Å cutoff, sequence-local contacts suppressed). The Ramachandran plot shows the distribution of backbone (φ, ψ) torsions, with points in the α and β basins reflecting secondary structure content. The PAE plot shows AlphaFold's inter-residue confidence as a color matrix.

Q: What is the amino-acid chain?
A: Primary structure: the covalent order of the twenty standard amino acids along the backbone. Two proteins with the same sequence will (almost always) fold to the same structure; two with 30% identity often share a fold but not the details.

Q: What do the rendered images show?
A: The six renders are orthographic views along the three Cartesian axes in both directions. Representation (cartoon, sticks, or surface) and color scheme (sequence-rainbow or by-chain) vary across proteins so the training set covers all the common visualization conventions.